Protein AF-A0A1B7MZZ2-F1 (afdb_monomer_lite)

InterPro domains:
  IPR040976 Fungal-type protein kinase [PF17667] (71-142)

Sequence (259 aa):
MHDVPDLLWYHKFEEPTPEIRQQLGVPEPKKGSRMLYILVFRKLLPITELTDAEFFKAWKECIECHFVLWQEGNEKGTAIGVLNDYDLSSLKSALGPQGNERIGTVPFMALELLTKQGQRGEVKHLYRHDLESFIWALTWVCLGYNDGRLLTSDRPLDNWATEDAQTVREKKPAFLSDFLQFKPPGIDSLMWSLIARCLQVLKDEDHRREKLQFEQSLTLREEVTVKLDDKVLLDIFTSIAPWVQLSLHIGVTEVLRVV

Structure (mmCIF, N/CA/C/O backbone):
data_AF-A0A1B7MZZ2-F1
#
_entry.id   AF-A0A1B7MZZ2-F1
#
loop_
_atom_site.group_PDB
_atom_site.id
_atom_site.type_symbol
_atom_site.label_atom_id
_atom_site.label_alt_id
_atom_site.label_comp_id
_atom_site.label_asym_id
_atom_site.label_entity_id
_atom_site.label_seq_id
_atom_site.pdbx_PDB_ins_code
_atom_site.Cartn_x
_atom_site.Cartn_y
_atom_site.Cartn_z
_atom_site.occupancy
_atom_site.B_iso_or_equiv
_atom_site.auth_seq_id
_atom_site.auth_comp_id
_atom_site.auth_asym_id
_atom_site.auth_atom_id
_atom_site.pdbx_PDB_model_num
ATOM 1 N N . MET A 1 1 ? -9.953 4.681 -26.342 1.00 43.19 1 MET A N 1
ATOM 2 C CA . MET A 1 1 ? -10.813 3.541 -25.952 1.00 43.19 1 MET A CA 1
ATOM 3 C C . MET A 1 1 ? -9.949 2.325 -25.589 1.00 43.19 1 MET A C 1
ATOM 5 O O . MET A 1 1 ? -9.825 1.507 -26.469 1.00 43.19 1 MET A O 1
ATOM 9 N N . HIS A 1 2 ? -9.319 2.228 -24.398 1.00 44.38 2 HIS A N 1
ATOM 10 C CA . HIS A 1 2 ? -8.661 1.008 -23.844 1.00 44.38 2 HIS A CA 1
ATOM 11 C C . HIS A 1 2 ? -8.268 1.229 -22.351 1.00 44.38 2 HIS A C 1
ATOM 13 O O . HIS A 1 2 ? -7.080 1.308 -22.059 1.00 44.38 2 HIS A O 1
ATOM 19 N N . ASP A 1 3 ? -9.220 1.394 -21.420 1.00 51.94 3 ASP A N 1
ATOM 20 C CA . ASP A 1 3 ? -8.898 1.492 -19.963 1.00 51.94 3 ASP A CA 1
ATOM 21 C C . ASP A 1 3 ? -9.085 0.161 -19.221 1.00 51.94 3 ASP A C 1
ATOM 23 O O . ASP A 1 3 ? -8.801 0.042 -18.033 1.00 51.94 3 ASP A O 1
ATOM 27 N N . VAL A 1 4 ? -9.565 -0.849 -19.939 1.00 55.53 4 VAL A N 1
ATOM 28 C CA . VAL A 1 4 ? -9.826 -2.201 -19.453 1.00 55.53 4 VAL A CA 1
ATOM 29 C C . VAL A 1 4 ? -9.094 -3.154 -20.385 1.00 55.53 4 VAL A C 1
ATOM 31 O O . VAL A 1 4 ? -9.011 -2.862 -21.587 1.00 55.53 4 VAL A O 1
ATOM 34 N N . PRO A 1 5 ? -8.510 -4.255 -19.872 1.00 63.88 5 PRO A N 1
ATOM 35 C CA . PRO A 1 5 ? -7.776 -5.170 -20.725 1.00 63.88 5 PRO A CA 1
ATOM 36 C C . PRO A 1 5 ? -8.679 -5.633 -21.872 1.00 63.88 5 PRO A C 1
ATOM 38 O O . PRO A 1 5 ? -9.863 -5.889 -21.654 1.00 63.88 5 PRO A O 1
ATOM 41 N N . ASP A 1 6 ? -8.129 -5.736 -23.087 1.00 70.00 6 ASP A N 1
ATOM 42 C CA . ASP A 1 6 ? -8.884 -6.179 -24.264 1.00 70.00 6 ASP A CA 1
ATOM 43 C C . ASP A 1 6 ? -9.530 -7.546 -23.969 1.00 70.00 6 ASP A C 1
ATOM 45 O O . ASP A 1 6 ? -8.844 -8.576 -23.992 1.00 70.00 6 ASP A O 1
ATOM 49 N N . LEU A 1 7 ? -10.834 -7.553 -23.663 1.00 74.56 7 LEU A N 1
ATOM 50 C CA . LEU A 1 7 ? -11.612 -8.763 -23.414 1.00 74.56 7 LEU A CA 1
ATOM 51 C C . LEU A 1 7 ? -11.848 -9.450 -24.755 1.00 74.56 7 LEU A C 1
ATOM 53 O O . LEU A 1 7 ? -12.685 -9.039 -25.555 1.00 74.56 7 LEU A O 1
ATOM 57 N N . LEU A 1 8 ? -11.073 -10.496 -25.009 1.00 83.81 8 LEU A N 1
ATOM 58 C CA . LEU A 1 8 ? -11.131 -11.264 -26.247 1.00 83.81 8 LEU A CA 1
ATOM 59 C C . LEU A 1 8 ? -12.325 -12.214 -26.252 1.00 83.81 8 LEU A C 1
ATOM 61 O O . LEU A 1 8 ? -12.902 -12.483 -27.304 1.00 83.81 8 LEU A O 1
ATOM 65 N N . TRP A 1 9 ? -12.667 -12.751 -25.082 1.00 85.62 9 TRP A N 1
ATOM 66 C CA . TRP A 1 9 ? -13.750 -13.709 -24.927 1.00 85.62 9 TRP A CA 1
ATOM 67 C C . TRP A 1 9 ? -14.203 -13.786 -23.473 1.00 85.62 9 TRP A C 1
ATOM 69 O O . TRP A 1 9 ? -13.403 -13.602 -22.557 1.00 85.62 9 TRP A O 1
ATOM 79 N N . TYR A 1 10 ? -15.475 -14.109 -23.256 1.00 84.06 10 TYR A N 1
ATOM 80 C CA . TYR A 1 10 ? -15.968 -14.481 -21.940 1.00 84.06 10 TYR A CA 1
ATOM 81 C C . TYR A 1 10 ? -16.986 -15.616 -22.024 1.00 84.06 10 TYR A C 1
ATOM 83 O O . TYR A 1 10 ? -17.686 -15.771 -23.025 1.00 84.06 10 TYR A O 1
ATOM 91 N N . HIS A 1 11 ? -17.101 -16.377 -20.942 1.00 81.25 11 HIS A N 1
ATOM 92 C CA . HIS A 1 11 ? -18.174 -17.337 -20.735 1.00 81.25 11 HIS A CA 1
ATOM 93 C C . HIS A 1 11 ? -18.775 -17.152 -19.356 1.00 81.25 11 HIS A C 1
ATOM 95 O O . HIS A 1 11 ? -18.061 -17.023 -18.364 1.00 81.25 11 HIS A O 1
ATOM 101 N N . LYS A 1 12 ? -20.101 -17.135 -19.318 1.00 83.00 12 LYS A N 1
ATOM 102 C CA . LYS A 1 12 ? -20.890 -17.017 -18.103 1.00 83.00 12 LYS A CA 1
ATOM 103 C C . LYS A 1 12 ? -21.480 -18.385 -17.789 1.00 83.00 12 LYS A C 1
ATOM 105 O O . LYS A 1 12 ? -22.165 -18.947 -18.637 1.00 83.00 12 LYS A O 1
ATOM 110 N N . PHE A 1 13 ? -21.256 -18.875 -16.577 1.00 76.50 13 PHE A N 1
ATOM 111 C CA . PHE A 1 13 ? -21.915 -20.086 -16.102 1.00 76.50 13 PHE A CA 1
ATOM 112 C C . PHE A 1 13 ? -23.317 -19.736 -15.603 1.00 76.50 13 PHE A C 1
ATOM 114 O O . PHE A 1 13 ? -23.498 -18.773 -14.854 1.00 76.50 13 PHE A O 1
ATOM 121 N N . GLU A 1 14 ? -24.310 -20.494 -16.063 1.00 67.75 14 GLU A N 1
ATOM 122 C CA . GLU A 1 14 ? -25.718 -20.291 -15.704 1.00 67.75 14 GLU A CA 1
ATOM 123 C C . GLU A 1 14 ? -26.108 -20.974 -14.392 1.00 67.75 14 GLU A C 1
ATOM 125 O O . GLU A 1 14 ? -27.151 -20.629 -13.850 1.00 67.75 14 GLU A O 1
ATOM 130 N N . GLU A 1 15 ? -25.278 -21.883 -13.867 1.00 61.94 15 GLU A N 1
ATOM 131 C CA . GLU A 1 15 ? -25.482 -22.518 -12.560 1.00 61.94 15 GLU A CA 1
ATOM 132 C C . GLU A 1 15 ? -25.052 -21.556 -11.441 1.00 61.94 15 GLU A C 1
ATOM 134 O O . GLU A 1 15 ? -23.851 -21.284 -11.281 1.00 61.94 15 GLU A O 1
ATOM 139 N N . PRO A 1 16 ? -25.989 -20.963 -10.680 1.00 60.00 16 PRO A N 1
ATOM 140 C CA . PRO A 1 16 ? -25.631 -20.167 -9.527 1.00 60.00 16 PRO A CA 1
ATOM 141 C C . PRO A 1 16 ? -24.888 -21.026 -8.487 1.00 60.00 16 PRO A C 1
ATOM 143 O O . PRO A 1 16 ? -25.203 -22.175 -8.207 1.00 60.00 16 PRO A O 1
ATOM 146 N N . THR A 1 17 ? -23.881 -20.417 -7.857 1.00 61.72 17 THR A N 1
ATOM 147 C CA . THR A 1 17 ? -23.139 -20.958 -6.700 1.00 61.72 17 THR A CA 1
ATOM 148 C C . THR A 1 17 ? -23.989 -21.804 -5.707 1.00 61.72 17 THR A C 1
ATOM 150 O O . THR A 1 17 ? -23.447 -22.770 -5.167 1.00 61.72 17 THR A O 1
ATOM 153 N N . PRO A 1 18 ? -25.280 -21.490 -5.452 1.00 60.28 18 PRO A N 1
ATOM 154 C CA . PRO A 1 18 ? -26.254 -22.365 -4.794 1.00 60.28 18 PRO A CA 1
ATOM 155 C C . PRO A 1 18 ? -26.295 -23.851 -5.204 1.00 60.28 18 PRO A C 1
ATOM 157 O O . PRO A 1 18 ? -26.151 -24.701 -4.327 1.00 60.28 18 PRO A O 1
ATOM 160 N N . GLU A 1 19 ? -26.451 -24.228 -6.485 1.00 61.12 19 GLU A N 1
ATOM 161 C CA . GLU A 1 19 ? -26.585 -25.662 -6.825 1.00 61.12 19 GLU A CA 1
ATOM 162 C C . GLU A 1 19 ? -25.286 -26.435 -6.557 1.00 61.12 19 GLU A C 1
ATOM 164 O O . GLU A 1 19 ? -25.314 -27.560 -6.052 1.00 61.12 19 GLU A O 1
ATOM 169 N N . ILE A 1 20 ? -24.132 -25.807 -6.804 1.00 65.50 20 ILE A N 1
ATOM 170 C CA . ILE A 1 20 ? -22.814 -26.373 -6.482 1.00 65.50 20 ILE A CA 1
ATOM 171 C C . ILE A 1 20 ? -22.671 -26.557 -4.963 1.00 65.50 20 ILE A C 1
ATOM 173 O O . ILE A 1 20 ? -22.220 -27.602 -4.495 1.00 65.50 20 ILE A O 1
ATOM 177 N N . ARG A 1 21 ? -23.082 -25.566 -4.162 1.00 68.00 21 ARG A N 1
ATOM 178 C CA . ARG A 1 21 ? -23.057 -25.652 -2.692 1.00 68.00 21 ARG A CA 1
ATOM 179 C C . ARG A 1 21 ? -23.962 -26.754 -2.161 1.00 68.00 21 ARG A C 1
ATOM 181 O O . ARG A 1 21 ? -23.535 -27.495 -1.275 1.00 68.00 21 ARG A O 1
ATOM 188 N N . GLN A 1 22 ? -25.159 -26.891 -2.728 1.00 68.75 22 GLN A N 1
ATOM 189 C CA . GLN A 1 22 ? -26.095 -27.959 -2.397 1.00 68.75 22 GLN A CA 1
ATOM 190 C C . GLN A 1 22 ? -25.478 -29.338 -2.662 1.00 68.75 22 GLN A C 1
ATOM 192 O O . GLN A 1 22 ? -25.540 -30.209 -1.794 1.00 68.75 22 GLN A O 1
ATOM 197 N N . GLN A 1 23 ? -24.833 -29.526 -3.818 1.00 75.12 23 GLN A N 1
ATOM 198 C CA . GLN A 1 23 ? -24.136 -30.773 -4.148 1.00 75.12 23 GLN A CA 1
ATOM 199 C C . GLN A 1 23 ? -22.945 -31.055 -3.217 1.00 75.12 23 GLN A C 1
ATOM 201 O O . GLN A 1 23 ? -22.669 -32.212 -2.906 1.00 75.12 23 GLN A O 1
ATOM 206 N N . LEU A 1 24 ? -22.260 -30.012 -2.741 1.00 76.69 24 LEU A N 1
ATOM 207 C CA . LEU A 1 24 ? -21.112 -30.119 -1.835 1.00 76.69 24 LEU A CA 1
ATOM 208 C C . LEU A 1 24 ? -21.492 -30.162 -0.341 1.00 76.69 24 LEU A C 1
ATOM 210 O O . LEU A 1 24 ? -20.604 -30.245 0.507 1.00 76.69 24 LEU A O 1
ATOM 214 N N . GLY A 1 25 ? -22.782 -30.088 0.007 1.00 75.75 25 GLY A N 1
ATOM 215 C CA . GLY A 1 25 ? -23.244 -30.051 1.401 1.00 75.75 25 GLY A CA 1
ATOM 216 C C . GLY A 1 25 ? -22.819 -28.790 2.167 1.00 75.75 25 GLY A C 1
ATOM 217 O O . GLY A 1 25 ? -22.781 -28.791 3.398 1.00 75.75 25 GLY A O 1
ATOM 218 N N . VAL A 1 26 ? -22.475 -27.716 1.453 1.00 72.38 26 VAL A N 1
ATOM 219 C CA . VAL A 1 26 ? -22.062 -26.438 2.039 1.00 72.38 26 VAL A CA 1
ATOM 220 C C . VAL A 1 26 ? -23.314 -25.595 2.303 1.00 72.38 26 VAL A C 1
ATOM 222 O O . VAL A 1 26 ? -24.130 -25.440 1.396 1.00 72.38 26 VAL A O 1
ATOM 225 N N . PRO A 1 27 ? -23.486 -25.009 3.504 1.00 66.81 27 PRO A N 1
ATOM 226 C CA . PRO A 1 27 ? -24.625 -24.142 3.786 1.00 66.81 27 PRO A CA 1
ATOM 227 C C . PRO A 1 27 ? -24.709 -22.963 2.807 1.00 66.81 27 PRO A C 1
ATOM 229 O O . PRO A 1 27 ? -23.686 -22.359 2.460 1.00 66.81 27 PRO A O 1
ATOM 232 N N . GLU A 1 28 ? -25.933 -22.602 2.418 1.00 62.16 28 GLU A N 1
ATOM 233 C CA . GLU A 1 28 ? -26.190 -21.397 1.626 1.00 62.16 28 GLU A CA 1
ATOM 234 C C . GLU A 1 28 ? -25.636 -20.147 2.335 1.00 62.16 28 GLU A C 1
ATOM 236 O O . GLU A 1 28 ? -25.749 -20.017 3.564 1.00 62.16 28 GLU A O 1
ATOM 241 N N . PRO A 1 29 ? -25.019 -19.208 1.594 1.00 56.50 29 PRO A N 1
ATOM 242 C CA . PRO A 1 29 ? -24.519 -17.981 2.180 1.00 56.50 29 PRO A CA 1
ATOM 243 C C . PRO A 1 29 ? -25.698 -17.137 2.675 1.00 56.50 29 PRO A C 1
ATOM 245 O O . PRO A 1 29 ? -26.747 -17.045 2.043 1.00 56.50 29 PRO A O 1
ATOM 248 N N . LYS A 1 30 ? -25.518 -16.462 3.814 1.00 50.00 30 LYS A N 1
ATOM 249 C CA . LYS A 1 30 ? -26.571 -15.613 4.397 1.00 50.00 30 LYS A CA 1
ATOM 250 C C . LYS A 1 30 ? -26.922 -14.399 3.517 1.00 50.00 30 LYS A C 1
ATOM 252 O O . LYS A 1 30 ? -27.998 -13.836 3.706 1.00 50.00 30 LYS A O 1
ATOM 257 N N . LYS A 1 31 ? -26.033 -13.988 2.598 1.00 53.19 31 LYS A N 1
ATOM 258 C CA . LYS A 1 31 ? -26.197 -12.923 1.586 1.00 53.19 31 LYS A CA 1
ATOM 259 C C . LYS A 1 31 ? -25.255 -13.171 0.398 1.00 53.19 31 LYS A C 1
ATOM 261 O O . LYS A 1 31 ? -24.190 -13.735 0.607 1.00 53.19 31 LYS A O 1
ATOM 266 N N . GLY A 1 32 ? -25.640 -12.685 -0.788 1.00 53.44 32 GLY A N 1
ATOM 267 C CA . GLY A 1 32 ? -24.806 -12.644 -1.998 1.00 53.44 32 GLY A CA 1
ATOM 268 C C . GLY A 1 32 ? -24.856 -13.921 -2.848 1.00 53.44 32 GLY A C 1
ATOM 269 O O . GLY A 1 32 ? -24.652 -15.023 -2.348 1.00 53.44 32 GLY A O 1
ATOM 270 N N . SER A 1 33 ? -25.108 -13.778 -4.154 1.00 54.62 33 SER A N 1
ATOM 271 C CA . SER A 1 33 ? -24.909 -14.842 -5.149 1.00 54.62 33 SER A CA 1
ATOM 272 C C . SER A 1 33 ? -23.784 -14.427 -6.088 1.00 54.62 33 SER A C 1
ATOM 274 O O . SER A 1 33 ? -23.870 -13.371 -6.717 1.00 54.62 33 SER A O 1
ATOM 276 N N . ARG A 1 34 ? -22.740 -15.249 -6.204 1.00 61.56 34 ARG A N 1
ATOM 277 C CA . ARG A 1 34 ? -21.686 -15.049 -7.203 1.00 61.56 34 ARG A CA 1
ATOM 278 C C . ARG A 1 34 ? -22.053 -15.808 -8.473 1.00 61.56 34 ARG A C 1
ATOM 280 O O . ARG A 1 34 ? -22.584 -16.917 -8.396 1.00 61.56 34 ARG A O 1
ATOM 287 N N . MET A 1 35 ? -21.776 -15.204 -9.622 1.00 64.19 35 MET A N 1
ATOM 288 C CA . MET A 1 35 ? -21.813 -15.902 -10.904 1.00 64.19 35 MET A CA 1
ATOM 289 C C . MET A 1 35 ? -20.390 -16.093 -11.391 1.00 64.19 35 MET A C 1
ATOM 291 O O . MET A 1 35 ? -19.592 -15.158 -11.359 1.00 64.19 35 MET A O 1
ATOM 295 N N . LEU A 1 36 ? -20.081 -17.318 -11.803 1.00 69.31 36 LEU A N 1
ATOM 296 C CA . LEU A 1 36 ? -18.776 -17.649 -12.341 1.00 69.31 36 LEU A CA 1
ATOM 297 C C . LEU A 1 36 ? -18.682 -17.120 -13.775 1.00 69.31 36 LEU A C 1
ATOM 299 O O . LEU A 1 36 ? -19.536 -17.406 -14.618 1.00 69.31 36 LEU A O 1
ATOM 303 N N . TYR A 1 37 ? -17.623 -16.362 -14.036 1.00 74.69 37 TYR A N 1
ATOM 304 C CA . TYR A 1 37 ? -17.231 -15.933 -15.370 1.00 74.69 37 TYR A CA 1
ATOM 305 C C . TYR A 1 37 ? -15.835 -16.474 -15.670 1.00 74.69 37 TYR A C 1
ATOM 307 O O . TYR A 1 37 ? -14.941 -16.383 -14.832 1.00 74.69 37 TYR A O 1
ATOM 315 N N . ILE A 1 38 ? -15.632 -17.003 -16.875 1.00 79.75 38 ILE A N 1
ATOM 316 C CA . ILE A 1 38 ? -14.294 -17.105 -17.462 1.00 79.75 38 ILE A CA 1
ATOM 317 C C . ILE A 1 38 ? -14.119 -15.879 -18.340 1.00 79.75 38 ILE A C 1
ATOM 319 O O . ILE A 1 38 ? -14.924 -15.656 -19.241 1.00 79.75 38 ILE A O 1
ATOM 323 N N . LEU A 1 39 ? -13.071 -15.103 -18.085 1.00 80.62 39 LEU A N 1
ATOM 324 C CA . LEU A 1 39 ? -12.692 -13.941 -18.878 1.00 80.62 39 LEU A CA 1
ATOM 325 C C . LEU A 1 39 ? -11.338 -14.226 -19.534 1.00 80.62 39 LEU A C 1
ATOM 327 O O . LEU A 1 39 ? -10.400 -14.666 -18.870 1.00 80.62 39 LEU A O 1
ATOM 331 N N . VAL A 1 40 ? -11.234 -13.994 -20.839 1.00 80.12 40 VAL A N 1
ATOM 332 C CA . VAL A 1 40 ? -9.997 -14.148 -21.607 1.00 80.12 40 VAL A CA 1
ATOM 333 C C . VAL A 1 40 ? -9.577 -12.774 -22.092 1.00 80.12 40 VAL A C 1
ATOM 335 O O . VAL A 1 40 ? -10.237 -12.171 -22.937 1.00 80.12 40 VAL A O 1
ATOM 338 N N . PHE A 1 41 ? -8.453 -12.304 -21.571 1.00 79.56 41 PHE A N 1
ATOM 339 C CA . PHE A 1 41 ? -7.864 -11.019 -21.917 1.00 79.56 41 PHE A CA 1
ATOM 340 C C . PHE A 1 41 ? -6.560 -11.205 -22.689 1.00 79.56 41 PHE A C 1
ATOM 342 O O . PHE A 1 41 ? -5.913 -12.254 -22.605 1.00 79.56 41 PHE A O 1
ATOM 349 N N . ARG A 1 42 ? -6.121 -10.163 -23.401 1.00 77.56 42 ARG A N 1
ATOM 350 C CA . ARG A 1 42 ? -4.722 -10.102 -23.844 1.00 77.56 42 ARG A CA 1
ATOM 351 C C . ARG A 1 42 ? -3.793 -10.124 -22.632 1.00 77.56 42 ARG A C 1
ATOM 353 O O . ARG A 1 42 ? -4.019 -9.415 -21.654 1.00 77.56 42 ARG A O 1
ATOM 360 N N . LYS A 1 43 ? -2.731 -10.930 -22.712 1.00 76.12 43 LYS A N 1
ATOM 361 C CA . LYS A 1 43 ? -1.707 -10.988 -21.667 1.00 76.12 43 LYS A CA 1
ATOM 362 C C . LYS A 1 43 ? -1.011 -9.629 -21.572 1.00 76.12 43 LYS A C 1
ATOM 364 O O . LYS A 1 43 ? -0.392 -9.190 -22.539 1.00 76.12 43 LYS A O 1
ATOM 369 N N . LEU A 1 44 ? -1.110 -8.998 -20.408 1.00 78.62 44 LEU A N 1
ATOM 370 C CA . LEU A 1 44 ? -0.369 -7.785 -20.080 1.00 78.62 44 LEU A CA 1
ATOM 371 C C . LEU A 1 44 ? 1.066 -8.143 -19.666 1.00 78.62 44 LEU A C 1
ATOM 373 O O . LEU A 1 44 ? 1.316 -9.238 -19.149 1.00 78.62 44 LEU A O 1
ATOM 377 N N . LEU A 1 45 ? 2.002 -7.224 -19.905 1.00 78.25 45 LEU A N 1
ATOM 378 C CA . LEU A 1 45 ? 3.361 -7.334 -19.376 1.00 78.25 45 LEU A CA 1
ATOM 379 C C . LEU A 1 45 ? 3.373 -6.949 -17.887 1.00 78.25 45 LEU A C 1
ATOM 381 O O . LEU A 1 45 ? 2.620 -6.052 -17.495 1.00 78.25 45 LEU A O 1
ATOM 385 N N . PRO A 1 46 ? 4.193 -7.605 -17.046 1.00 82.81 46 PRO A N 1
ATOM 386 C CA . PRO A 1 46 ? 4.329 -7.231 -15.644 1.00 82.81 46 PRO A CA 1
ATOM 387 C C . PRO A 1 46 ? 4.813 -5.787 -15.490 1.00 82.81 46 PRO A C 1
ATOM 389 O O . PRO A 1 46 ? 5.798 -5.388 -16.106 1.00 82.81 46 PRO A O 1
ATOM 392 N N . ILE A 1 47 ? 4.173 -5.025 -14.597 1.00 83.06 47 ILE A N 1
ATOM 393 C CA . ILE A 1 47 ? 4.579 -3.641 -14.300 1.00 83.06 47 ILE A CA 1
ATOM 394 C C . ILE A 1 47 ? 6.019 -3.566 -13.754 1.00 83.06 47 ILE A C 1
ATOM 396 O O . ILE A 1 47 ? 6.676 -2.541 -13.871 1.00 83.06 47 ILE A O 1
ATOM 400 N N . THR A 1 48 ? 6.525 -4.670 -13.195 1.00 84.50 48 THR A N 1
ATOM 401 C CA . THR A 1 48 ? 7.886 -4.801 -12.662 1.00 84.50 48 THR A CA 1
ATOM 402 C C . THR A 1 48 ? 8.967 -4.733 -13.741 1.00 84.50 48 THR A C 1
ATOM 404 O O . THR A 1 48 ? 10.101 -4.411 -13.415 1.00 84.50 48 THR A O 1
ATOM 407 N N . GLU A 1 49 ? 8.650 -5.048 -15.001 1.00 85.31 49 GLU A N 1
ATOM 408 C CA . GLU A 1 49 ? 9.607 -5.023 -16.124 1.00 85.31 49 GLU A CA 1
ATOM 409 C C . GLU A 1 49 ? 9.794 -3.620 -16.732 1.00 85.31 49 GLU A C 1
ATOM 411 O O . GLU A 1 49 ? 10.617 -3.444 -17.629 1.00 85.31 49 GLU A O 1
ATOM 416 N N . LEU A 1 50 ? 9.026 -2.628 -16.271 1.00 85.50 50 LEU A N 1
ATOM 417 C CA . LEU A 1 50 ? 9.092 -1.251 -16.756 1.00 85.50 50 LEU A CA 1
ATOM 418 C C . LEU A 1 50 ? 10.283 -0.498 -16.149 1.00 85.50 50 LEU A C 1
ATOM 420 O O . LEU A 1 50 ? 10.668 -0.748 -15.009 1.00 85.50 50 LEU A O 1
ATOM 424 N N . THR A 1 51 ? 10.831 0.473 -16.888 1.00 83.56 51 THR A N 1
ATOM 425 C CA . THR A 1 51 ? 11.818 1.417 -16.329 1.00 83.56 51 THR A CA 1
ATOM 426 C C . THR A 1 51 ? 11.175 2.333 -15.283 1.00 83.56 51 THR A C 1
ATOM 428 O O . THR A 1 51 ? 9.965 2.535 -15.324 1.00 83.56 51 THR A O 1
ATOM 431 N N . ASP A 1 52 ? 11.954 2.961 -14.394 1.00 80.31 52 ASP A N 1
ATOM 432 C CA . ASP A 1 52 ? 11.436 3.842 -13.324 1.00 80.31 52 ASP A CA 1
ATOM 433 C C . ASP A 1 52 ? 10.389 4.863 -13.815 1.00 80.31 52 ASP A C 1
ATOM 435 O O . ASP A 1 52 ? 9.318 5.019 -13.221 1.00 80.31 52 ASP A O 1
ATOM 439 N N . ALA A 1 53 ? 10.652 5.526 -14.945 1.00 82.88 53 ALA A N 1
ATOM 440 C CA . ALA A 1 53 ? 9.740 6.516 -15.516 1.00 82.88 53 ALA A CA 1
ATOM 441 C C . ALA A 1 53 ? 8.452 5.890 -16.085 1.00 82.88 53 ALA A C 1
ATOM 443 O O . ALA A 1 53 ? 7.361 6.440 -15.914 1.00 82.88 53 ALA A O 1
ATOM 444 N N . GLU A 1 54 ? 8.566 4.746 -16.759 1.00 85.56 54 GLU A N 1
ATOM 445 C CA . GLU A 1 54 ? 7.426 4.014 -17.323 1.00 85.56 54 GLU A CA 1
ATOM 446 C C . GLU A 1 54 ? 6.575 3.376 -16.224 1.00 85.56 54 GLU A C 1
ATOM 448 O O . GLU A 1 54 ? 5.349 3.458 -16.271 1.00 85.56 54 GLU A O 1
ATOM 453 N N . PHE A 1 55 ? 7.221 2.806 -15.209 1.00 84.88 55 PHE A N 1
ATOM 454 C CA . PHE A 1 55 ? 6.602 2.257 -14.014 1.00 84.88 55 PHE A CA 1
ATOM 455 C C . PHE A 1 55 ? 5.789 3.325 -13.284 1.00 84.88 55 PHE A C 1
ATOM 457 O O . PHE A 1 55 ? 4.607 3.120 -13.004 1.00 84.88 55 PHE A O 1
ATOM 464 N N . PHE A 1 56 ? 6.383 4.498 -13.037 1.00 83.25 56 PHE A N 1
ATOM 465 C CA . PHE A 1 56 ? 5.679 5.600 -12.386 1.00 83.25 56 PHE A CA 1
ATOM 466 C C . PHE A 1 56 ? 4.477 6.077 -13.189 1.00 83.25 56 PHE A C 1
ATOM 468 O O . PHE A 1 56 ? 3.397 6.298 -12.637 1.00 83.25 56 PHE A O 1
ATOM 475 N N . LYS A 1 57 ? 4.668 6.230 -14.502 1.00 83.31 57 LYS A N 1
ATOM 476 C CA . LYS A 1 57 ? 3.594 6.605 -15.413 1.00 83.31 57 LYS A CA 1
ATOM 477 C C . LYS A 1 57 ? 2.450 5.594 -15.324 1.00 83.31 57 LYS A C 1
ATOM 479 O O . LYS A 1 57 ? 1.327 6.009 -15.061 1.00 83.31 57 LYS A O 1
ATOM 484 N N . ALA A 1 58 ? 2.741 4.299 -15.444 1.00 84.44 58 ALA A N 1
ATOM 485 C CA . ALA A 1 58 ? 1.745 3.235 -15.359 1.00 84.44 58 ALA A CA 1
ATOM 486 C C . ALA A 1 58 ? 1.033 3.206 -13.994 1.00 84.44 58 ALA A C 1
ATOM 488 O O . ALA A 1 58 ? -0.185 3.074 -13.937 1.00 84.44 58 ALA A O 1
ATOM 489 N N . TRP A 1 59 ? 1.759 3.389 -12.888 1.00 85.31 59 TRP A N 1
ATOM 490 C CA . TRP A 1 59 ? 1.171 3.451 -11.546 1.00 85.31 59 TRP A CA 1
ATOM 491 C C . TRP A 1 59 ? 0.221 4.647 -11.376 1.00 85.31 59 TRP A C 1
ATOM 493 O O . TRP A 1 59 ? -0.897 4.487 -10.883 1.00 85.31 59 TRP A O 1
ATOM 503 N N . LYS A 1 60 ? 0.632 5.841 -11.826 1.00 82.38 60 LYS A N 1
ATOM 504 C CA . LYS A 1 60 ? -0.204 7.052 -11.816 1.00 82.38 60 LYS A CA 1
ATOM 505 C C . LYS A 1 60 ? -1.475 6.848 -12.636 1.00 82.38 60 LYS A C 1
ATOM 507 O O . LYS A 1 60 ? -2.568 7.184 -12.191 1.00 82.38 60 LYS A O 1
ATOM 512 N N . GLU A 1 61 ? -1.313 6.278 -13.815 1.00 81.00 61 GLU A N 1
ATOM 513 C CA . GLU A 1 61 ? -2.383 5.958 -14.744 1.00 81.00 61 GLU A CA 1
ATOM 514 C C . GLU A 1 61 ? -3.401 4.966 -14.147 1.00 81.00 61 GLU A C 1
ATOM 516 O O . GLU A 1 61 ? -4.607 5.199 -14.248 1.00 81.00 61 GLU A O 1
ATOM 521 N N . CYS A 1 62 ? -2.945 3.940 -13.415 1.00 80.50 62 CYS A N 1
ATOM 522 C CA . CYS A 1 62 ? -3.830 3.044 -12.663 1.00 80.50 62 CYS A CA 1
ATOM 523 C C . CYS A 1 62 ? -4.669 3.796 -11.615 1.00 80.50 62 CYS A C 1
ATOM 525 O O . CYS A 1 62 ? -5.856 3.510 -11.457 1.00 80.50 62 CYS A O 1
ATOM 527 N N . ILE A 1 63 ? -4.081 4.767 -10.904 1.00 81.25 63 ILE A N 1
ATOM 528 C CA . ILE A 1 63 ? -4.804 5.588 -9.917 1.00 81.25 63 ILE A CA 1
ATOM 529 C C . ILE A 1 63 ? -5.838 6.481 -10.602 1.00 81.25 63 ILE A C 1
ATOM 531 O O . ILE A 1 63 ? -6.962 6.601 -10.115 1.00 81.25 63 ILE A O 1
ATOM 535 N N . GLU A 1 64 ? -5.475 7.113 -11.718 1.00 78.44 64 GLU A N 1
ATOM 536 C CA . GLU A 1 64 ? -6.377 7.976 -12.487 1.00 78.44 64 GLU A CA 1
ATOM 537 C C . GLU A 1 64 ? -7.571 7.175 -13.022 1.00 78.44 64 GLU A C 1
ATOM 539 O O . GLU A 1 64 ? -8.720 7.576 -12.819 1.00 78.44 64 GLU A O 1
ATOM 544 N N . CYS A 1 65 ? -7.315 5.997 -13.597 1.00 74.94 65 CYS A N 1
ATOM 545 C CA . CYS A 1 65 ? -8.355 5.069 -14.030 1.00 74.94 65 CYS A CA 1
ATOM 546 C C . CYS A 1 65 ? -9.253 4.642 -12.858 1.00 74.94 65 CYS A C 1
ATOM 548 O O . CYS A 1 65 ? -10.481 4.727 -12.935 1.00 74.94 65 CYS A O 1
ATOM 550 N N . HIS A 1 66 ? -8.654 4.228 -11.738 1.00 76.88 66 HIS A N 1
ATOM 551 C CA . HIS A 1 66 ? -9.399 3.800 -10.555 1.00 76.88 66 HIS A CA 1
ATOM 552 C C . HIS A 1 66 ? -10.256 4.934 -9.963 1.00 76.88 66 HIS A C 1
ATOM 554 O O . HIS A 1 66 ? -11.378 4.695 -9.514 1.00 76.88 66 HIS A O 1
ATOM 560 N N . PHE A 1 67 ? -9.784 6.185 -10.004 1.00 76.81 67 PHE A N 1
ATOM 561 C CA . PHE A 1 67 ? -10.559 7.345 -9.560 1.00 76.81 67 PHE A CA 1
ATOM 562 C C . PHE A 1 67 ? -11.813 7.568 -10.408 1.00 76.81 67 PHE A C 1
ATOM 564 O O . PHE A 1 67 ? -12.895 7.789 -9.856 1.00 76.81 67 PHE A O 1
ATOM 571 N N . VAL A 1 68 ? -11.680 7.501 -11.737 1.00 72.94 68 VAL A N 1
ATOM 572 C CA . VAL A 1 68 ? -12.814 7.639 -12.665 1.00 72.94 68 VAL A CA 1
ATOM 573 C C . VAL A 1 68 ? -13.843 6.544 -12.398 1.00 72.94 68 VAL A C 1
ATOM 575 O O . VAL A 1 68 ? -15.022 6.849 -12.208 1.00 72.94 68 VAL A O 1
ATOM 578 N N . LEU A 1 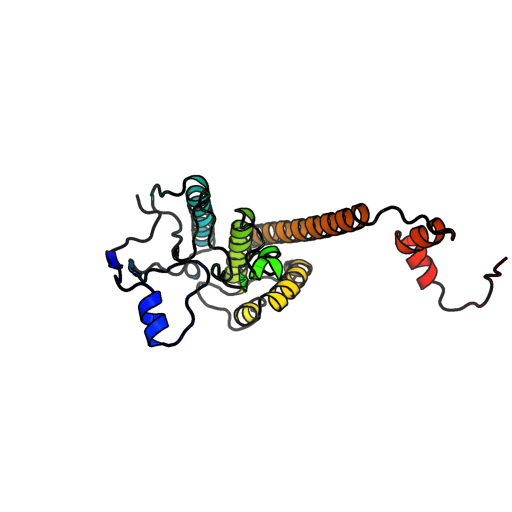69 ? -13.393 5.292 -12.268 1.00 70.62 69 LEU A N 1
ATOM 579 C CA . LEU A 1 69 ? -14.255 4.155 -11.938 1.00 70.62 69 LEU A CA 1
ATOM 580 C C . LEU A 1 69 ? -14.980 4.345 -10.603 1.00 70.62 69 LEU A C 1
ATOM 582 O O . LEU A 1 69 ? -16.187 4.119 -10.511 1.00 70.62 69 LEU A O 1
ATOM 586 N N . TRP A 1 70 ? -14.272 4.822 -9.580 1.00 68.81 70 TRP A N 1
ATOM 587 C CA . TRP A 1 70 ? -14.861 5.097 -8.274 1.00 68.81 70 TRP A CA 1
ATOM 588 C C . TRP A 1 70 ? -15.954 6.178 -8.326 1.00 68.81 70 TRP A C 1
ATOM 590 O O . TRP A 1 70 ? -16.950 6.091 -7.601 1.00 68.81 70 TRP A O 1
ATOM 600 N N . GLN A 1 71 ? -15.785 7.220 -9.148 1.00 68.44 71 GLN A N 1
ATOM 601 C CA . GLN A 1 71 ? -16.746 8.324 -9.244 1.00 68.44 71 GLN A CA 1
ATOM 602 C C . GLN A 1 71 ? -17.944 8.012 -10.138 1.00 68.44 71 GLN A C 1
ATOM 604 O O . GLN A 1 71 ? -19.078 8.275 -9.731 1.00 68.44 71 GLN A O 1
ATOM 609 N N . GLU A 1 72 ? -17.686 7.503 -11.343 1.00 64.94 72 GLU A N 1
ATOM 610 C CA . GLU A 1 72 ? -18.678 7.397 -12.418 1.00 64.94 72 GLU A CA 1
ATOM 611 C C . GLU A 1 72 ? -19.286 5.994 -12.536 1.00 64.94 72 GLU A C 1
ATOM 613 O O . GLU A 1 72 ? -20.334 5.840 -13.161 1.00 64.94 72 GLU A O 1
ATOM 618 N N . GLY A 1 73 ? -18.667 4.970 -11.933 1.00 54.59 73 GLY A N 1
ATOM 619 C CA . GLY A 1 73 ? -19.113 3.578 -12.052 1.00 54.59 73 GLY A CA 1
ATOM 620 C C . GLY A 1 73 ? -19.103 3.035 -13.488 1.00 54.59 73 GLY A C 1
ATOM 621 O O . GLY A 1 73 ? -19.719 2.003 -13.728 1.00 54.59 73 GLY A O 1
ATOM 622 N N . ASN A 1 74 ? -18.461 3.741 -14.430 1.00 46.88 74 ASN A N 1
ATOM 623 C CA . ASN A 1 74 ? -18.382 3.416 -15.853 1.00 46.88 74 ASN A CA 1
ATOM 624 C C . ASN A 1 74 ? -17.067 3.926 -16.473 1.00 46.88 74 ASN A C 1
ATOM 626 O O . ASN A 1 74 ? -16.514 4.941 -16.053 1.00 46.88 74 ASN A O 1
ATOM 630 N N . GLU A 1 75 ? -16.606 3.209 -17.496 1.00 50.38 75 GLU A N 1
ATOM 631 C CA . GLU A 1 75 ? -15.295 3.320 -18.149 1.00 50.38 75 GLU A CA 1
ATOM 632 C C . GLU A 1 75 ? -15.294 4.323 -19.323 1.00 50.38 75 GLU A C 1
ATOM 634 O O . GLU A 1 75 ? -16.227 4.336 -20.132 1.00 50.38 75 GLU A O 1
ATOM 639 N N . LYS A 1 76 ? -14.230 5.129 -19.489 1.00 43.38 76 LYS A N 1
ATOM 640 C CA . LYS A 1 76 ? -14.027 5.988 -20.678 1.00 43.38 76 LYS A CA 1
ATOM 641 C C . LYS A 1 76 ? -12.566 6.000 -21.149 1.00 43.38 76 LYS A C 1
ATOM 643 O O . LYS A 1 76 ? -11.791 6.872 -20.790 1.00 43.38 76 LYS A O 1
ATOM 648 N N . GLY A 1 77 ? -12.290 5.085 -22.081 1.00 49.47 77 GLY A N 1
ATOM 649 C CA . GLY A 1 77 ? -10.968 4.651 -22.543 1.00 49.47 77 GLY A CA 1
ATOM 650 C C . GLY A 1 77 ? -9.984 5.650 -23.176 1.00 49.47 77 GLY A C 1
ATOM 651 O O . GLY A 1 77 ? -10.398 6.364 -24.088 1.00 49.47 77 GLY A O 1
ATOM 652 N N . THR A 1 78 ? -8.668 5.472 -22.930 1.00 34.19 78 THR A N 1
ATOM 653 C CA . THR A 1 78 ? -7.490 5.447 -23.859 1.00 34.19 78 THR A CA 1
ATOM 654 C C . THR A 1 78 ? -6.219 4.941 -23.131 1.00 34.19 78 THR A C 1
ATOM 656 O O . THR A 1 78 ? -5.996 5.318 -21.999 1.00 34.19 78 THR A O 1
ATOM 659 N N . ALA A 1 79 ? -5.373 4.144 -23.810 1.00 39.84 79 ALA A N 1
ATOM 660 C CA . ALA A 1 79 ? -4.214 3.390 -23.288 1.00 39.84 79 ALA A CA 1
ATOM 661 C C . ALA A 1 79 ? -3.344 4.091 -22.217 1.00 39.84 79 ALA A C 1
ATOM 663 O O . ALA A 1 79 ? -2.588 5.015 -22.526 1.00 39.84 79 ALA A O 1
ATOM 664 N N . ILE A 1 80 ? -3.460 3.562 -20.997 1.00 45.59 80 ILE A N 1
ATOM 665 C CA . ILE A 1 80 ? -3.049 4.056 -19.675 1.00 45.59 80 ILE A CA 1
ATOM 666 C C . ILE A 1 80 ? -2.949 2.782 -18.790 1.00 45.59 80 ILE A C 1
ATOM 668 O O . ILE A 1 80 ? -3.650 1.811 -19.079 1.00 45.59 80 ILE A O 1
ATOM 672 N N . GLY A 1 81 ? -2.057 2.719 -17.791 1.00 46.84 81 GLY A N 1
ATOM 673 C CA . GLY A 1 81 ? -1.938 1.633 -16.798 1.00 46.84 81 GLY A CA 1
ATOM 674 C C . GLY A 1 81 ? -3.256 0.898 -16.513 1.00 46.84 81 GLY A C 1
ATOM 675 O O . GLY A 1 81 ? -4.231 1.491 -16.053 1.00 46.84 81 GLY A O 1
ATOM 676 N N . VAL A 1 82 ? -3.290 -0.394 -16.849 1.00 55.81 82 VAL A N 1
ATOM 677 C CA . VAL A 1 82 ? -4.530 -1.175 -16.916 1.00 55.81 82 VAL A CA 1
ATOM 678 C C . VAL A 1 82 ? -4.768 -1.882 -15.586 1.00 55.81 82 VAL A C 1
ATOM 680 O O . VAL A 1 82 ? -4.015 -2.786 -15.216 1.00 55.81 82 VAL A O 1
ATOM 683 N N . LEU A 1 83 ? -5.835 -1.497 -14.885 1.00 58.03 83 LEU A N 1
ATOM 684 C CA . LEU A 1 83 ? -6.315 -2.234 -13.720 1.00 58.03 83 LEU A CA 1
ATOM 685 C C . LEU A 1 83 ? -7.126 -3.443 -14.207 1.00 58.03 83 LEU A C 1
ATOM 687 O O . LEU A 1 83 ? -8.004 -3.318 -15.055 1.00 58.03 83 LEU A O 1
ATOM 691 N N . ASN A 1 84 ? -6.802 -4.626 -13.703 1.00 58.19 84 ASN A N 1
ATOM 692 C CA . ASN A 1 84 ? -7.548 -5.852 -13.965 1.00 58.19 84 ASN A CA 1
ATOM 693 C C . ASN A 1 84 ? -8.044 -6.411 -12.626 1.00 58.19 84 ASN A C 1
ATOM 695 O O . ASN A 1 84 ? -7.531 -6.016 -11.582 1.00 58.19 84 ASN A O 1
ATOM 699 N N . ASP A 1 85 ? -8.980 -7.355 -12.680 1.00 57.09 85 ASP A N 1
ATOM 700 C CA . ASP A 1 85 ? -9.577 -8.032 -11.522 1.00 57.09 85 ASP A CA 1
ATOM 701 C C . ASP A 1 85 ? -10.632 -7.193 -10.773 1.00 57.09 85 ASP A C 1
ATOM 703 O O . ASP A 1 85 ? -10.422 -6.635 -9.697 1.00 57.09 85 ASP A O 1
ATOM 707 N N . TYR A 1 86 ? -11.807 -7.075 -11.401 1.00 56.91 86 TYR A N 1
ATOM 708 C CA . TYR A 1 86 ? -12.972 -6.357 -10.866 1.00 56.91 86 TYR A CA 1
ATOM 709 C C . TYR A 1 86 ? -13.975 -7.269 -10.145 1.00 56.91 86 TYR A C 1
ATOM 711 O O . TYR A 1 86 ? -15.057 -6.808 -9.769 1.00 56.91 86 TYR A O 1
ATOM 719 N N . ASP A 1 87 ? -13.654 -8.550 -9.970 1.00 52.53 87 ASP A N 1
ATOM 720 C CA . ASP A 1 87 ? -14.547 -9.591 -9.448 1.00 52.53 87 ASP A CA 1
ATOM 721 C C . ASP A 1 87 ? -15.047 -9.315 -8.012 1.00 52.53 87 ASP A C 1
ATOM 723 O O . ASP A 1 87 ? -16.136 -9.758 -7.635 1.00 52.53 87 ASP A O 1
ATOM 727 N N . LEU A 1 88 ? -14.294 -8.520 -7.242 1.00 53.25 88 LEU A N 1
ATOM 728 C CA . LEU A 1 88 ? -14.624 -8.064 -5.887 1.00 53.25 88 LEU A CA 1
ATOM 729 C C . LEU A 1 88 ? -15.001 -6.572 -5.793 1.00 53.25 88 LEU A C 1
ATOM 731 O O . LEU A 1 88 ? -15.266 -6.067 -4.695 1.00 53.25 88 LEU A O 1
ATOM 735 N N . SER A 1 89 ? -15.035 -5.849 -6.917 1.00 54.94 89 SER A N 1
ATOM 736 C CA . SER A 1 89 ? -15.360 -4.418 -6.942 1.00 54.94 89 SER A CA 1
ATOM 737 C C . SER A 1 89 ? -16.847 -4.163 -6.648 1.00 54.94 89 SER A C 1
ATOM 739 O O . SER A 1 89 ? -17.723 -4.979 -6.933 1.00 54.94 89 SER A O 1
ATOM 741 N N . SER A 1 90 ? -17.165 -3.015 -6.042 1.00 54.94 90 SER A N 1
ATOM 742 C CA . SER A 1 90 ? -18.551 -2.633 -5.744 1.00 54.94 90 SER A CA 1
ATOM 743 C C . SER A 1 90 ? -18.838 -1.207 -6.186 1.00 54.94 90 SER A C 1
ATOM 745 O O . SER A 1 90 ? -18.062 -0.305 -5.878 1.00 54.94 90 SER A O 1
ATOM 747 N N . LEU A 1 91 ? -19.984 -0.991 -6.831 1.00 50.94 91 LEU A N 1
ATOM 748 C CA . LEU A 1 91 ? -20.437 0.339 -7.234 1.00 50.94 91 LEU A CA 1
ATOM 749 C C . LEU A 1 91 ? -20.709 1.234 -6.015 1.00 50.94 91 LEU A C 1
ATOM 751 O O . LEU A 1 91 ? -21.273 0.790 -5.015 1.00 50.94 91 LEU A O 1
ATOM 755 N N . LYS A 1 92 ? -20.394 2.528 -6.140 1.00 47.22 92 LYS A N 1
ATOM 756 C CA . LYS A 1 92 ? -20.577 3.570 -5.108 1.00 47.22 92 LYS A CA 1
ATOM 757 C C . LYS A 1 92 ? -22.012 3.674 -4.561 1.00 47.22 92 LYS A C 1
ATOM 759 O O . LYS A 1 92 ? -22.199 4.101 -3.423 1.00 47.22 92 LYS A O 1
ATOM 764 N N . SER A 1 93 ? -23.012 3.312 -5.367 1.00 42.56 93 SER A N 1
ATOM 765 C CA . SER A 1 93 ? -24.447 3.356 -5.041 1.00 42.56 93 SER A CA 1
ATOM 766 C C . SER A 1 93 ? -25.019 2.030 -4.534 1.00 42.56 93 SER A C 1
ATOM 768 O O . SER A 1 93 ? -26.128 2.015 -4.000 1.00 42.56 93 SER A O 1
ATOM 770 N N . ALA A 1 94 ? -24.294 0.919 -4.684 1.00 51.19 94 ALA A N 1
ATOM 771 C CA . ALA A 1 94 ? -24.735 -0.353 -4.141 1.00 51.19 94 ALA A CA 1
ATOM 772 C C . ALA A 1 94 ? -24.558 -0.334 -2.617 1.00 51.19 94 ALA A C 1
ATOM 774 O O . ALA A 1 94 ? -23.541 0.137 -2.100 1.00 51.19 94 ALA A O 1
ATOM 775 N N . LEU A 1 95 ? -25.518 -0.907 -1.884 1.00 46.19 95 LEU A N 1
ATOM 776 C CA . LEU A 1 95 ? -25.217 -1.490 -0.577 1.00 46.19 95 LEU A CA 1
ATOM 777 C C . LEU A 1 95 ? -24.187 -2.587 -0.865 1.00 46.19 95 LEU A C 1
ATOM 779 O O . LEU A 1 95 ? -24.560 -3.695 -1.240 1.00 46.19 95 LEU A O 1
ATOM 783 N N . GLY A 1 96 ? -22.903 -2.216 -0.852 1.00 46.16 96 GLY A N 1
ATOM 784 C CA . GLY A 1 96 ? -21.812 -3.090 -1.265 1.00 46.16 96 GLY A CA 1
ATOM 785 C C . GLY A 1 96 ? -21.843 -4.418 -0.500 1.00 46.16 96 GLY A C 1
ATOM 786 O O . GLY A 1 96 ? -22.497 -4.494 0.545 1.00 46.16 96 GLY A O 1
ATOM 787 N N . PRO A 1 97 ? -21.153 -5.458 -0.998 1.00 42.72 97 PRO A N 1
ATOM 788 C CA . PRO A 1 97 ? -21.148 -6.780 -0.377 1.00 42.72 97 PRO A CA 1
ATOM 789 C C . PRO A 1 97 ? -20.932 -6.674 1.140 1.00 42.72 97 PRO A C 1
ATOM 791 O O . PRO A 1 97 ? -19.963 -6.064 1.595 1.00 42.72 97 PRO A O 1
ATOM 794 N N . GLN A 1 98 ? -21.878 -7.199 1.923 1.00 41.28 98 GLN A N 1
ATOM 795 C CA . GLN A 1 98 ? -21.828 -7.183 3.386 1.00 41.28 98 GLN A CA 1
ATOM 796 C C . GLN A 1 98 ? -21.259 -8.517 3.878 1.00 41.28 98 GLN A C 1
ATOM 798 O O . GLN A 1 98 ? -21.935 -9.539 3.781 1.00 41.28 98 GLN A O 1
ATOM 803 N N . GLY A 1 99 ? -20.043 -8.494 4.432 1.00 45.84 99 GLY A N 1
ATOM 804 C CA . GLY A 1 99 ? -19.371 -9.644 5.054 1.00 45.84 99 GLY A CA 1
ATOM 805 C C . GLY A 1 99 ? -17.948 -9.880 4.534 1.00 45.84 99 GLY A C 1
ATOM 806 O O . GLY A 1 99 ? -17.383 -9.024 3.855 1.00 45.84 99 GLY A O 1
ATOM 807 N N . ASN A 1 100 ? -17.396 -11.070 4.812 1.00 41.72 100 ASN A N 1
ATOM 808 C CA . ASN A 1 100 ? -16.059 -11.556 4.401 1.00 41.72 100 ASN A CA 1
ATOM 809 C C . ASN A 1 100 ? -15.860 -11.677 2.868 1.00 41.72 100 ASN A C 1
ATOM 811 O O . ASN A 1 100 ? -14.951 -12.359 2.404 1.00 41.72 100 ASN A O 1
ATOM 815 N N . GLU A 1 101 ? -16.732 -11.077 2.059 1.00 46.50 101 GLU A N 1
ATOM 816 C CA . GLU A 1 101 ? -16.732 -11.203 0.603 1.00 46.50 101 GLU A CA 1
ATOM 817 C C . GLU A 1 101 ? -15.774 -10.226 -0.087 1.00 46.50 101 GLU A C 1
ATOM 819 O O . GLU A 1 101 ? -15.464 -10.438 -1.255 1.00 46.50 101 GLU A O 1
ATOM 824 N N . ARG A 1 102 ? -15.264 -9.212 0.628 1.00 52.41 102 ARG A N 1
ATOM 825 C CA . ARG A 1 102 ? -14.185 -8.317 0.179 1.00 52.41 102 ARG A CA 1
ATOM 826 C C . ARG A 1 102 ? -12.837 -8.821 0.690 1.00 52.41 102 ARG A C 1
ATOM 828 O O . ARG A 1 102 ? -12.277 -8.265 1.634 1.00 52.41 102 ARG A O 1
ATOM 835 N N . ILE A 1 103 ? -12.325 -9.897 0.103 1.00 55.06 103 ILE A N 1
ATOM 836 C CA . ILE A 1 103 ? -10.963 -10.349 0.403 1.00 55.06 103 ILE A CA 1
ATOM 837 C C . ILE A 1 103 ? -10.010 -9.446 -0.380 1.00 55.06 103 ILE A C 1
ATOM 839 O O . ILE A 1 103 ? -9.634 -9.746 -1.505 1.00 55.06 103 ILE A O 1
ATOM 843 N N . GLY A 1 104 ? -9.659 -8.297 0.198 1.00 62.28 104 GLY A N 1
ATOM 844 C CA . GLY A 1 104 ? -8.478 -7.575 -0.257 1.00 62.28 104 GLY A CA 1
ATOM 845 C C . GLY A 1 104 ? -7.234 -8.413 0.042 1.00 62.28 104 GLY A C 1
ATOM 846 O O . GLY A 1 104 ? -7.184 -9.129 1.043 1.00 62.28 104 GLY A O 1
ATOM 847 N N . THR A 1 105 ? -6.216 -8.338 -0.808 1.00 83.00 105 THR A N 1
ATOM 848 C CA . THR A 1 105 ? -4.942 -9.012 -0.545 1.00 83.00 105 THR A CA 1
ATOM 849 C C . THR A 1 105 ? -4.289 -8.362 0.677 1.00 83.00 105 THR A C 1
ATOM 851 O O . THR A 1 105 ? -3.932 -7.183 0.636 1.00 83.00 105 THR A O 1
ATOM 854 N N . VAL A 1 106 ? -4.155 -9.116 1.774 1.00 90.56 106 VAL A N 1
ATOM 855 C CA . VAL A 1 106 ? -3.790 -8.621 3.119 1.00 90.56 106 VAL A CA 1
ATOM 856 C C . VAL A 1 106 ? -2.615 -7.621 3.140 1.00 90.56 106 VAL A C 1
ATOM 858 O O . VAL A 1 106 ? -2.772 -6.565 3.760 1.00 90.56 106 VAL A O 1
ATOM 861 N N . PRO A 1 107 ? -1.483 -7.842 2.437 1.00 93.44 107 PRO A N 1
ATOM 862 C CA . PRO A 1 107 ? -0.378 -6.880 2.403 1.00 93.44 107 PRO A CA 1
ATOM 863 C C . PRO A 1 107 ? -0.775 -5.487 1.905 1.00 93.44 107 PRO A C 1
ATOM 865 O O . PRO A 1 107 ? -0.253 -4.480 2.384 1.00 93.44 107 PRO A O 1
ATOM 868 N N . PHE A 1 108 ? -1.727 -5.410 0.977 1.00 93.81 108 PHE A N 1
ATOM 869 C CA . PHE A 1 108 ? -2.148 -4.166 0.338 1.00 93.81 108 PHE A CA 1
ATOM 870 C C . PHE A 1 108 ? -3.378 -3.547 1.005 1.00 93.81 108 PHE A C 1
ATOM 872 O O . PHE A 1 108 ? -3.674 -2.384 0.758 1.00 93.81 108 PHE A O 1
ATOM 879 N N . MET A 1 109 ? -4.085 -4.256 1.889 1.00 92.81 109 MET A N 1
ATOM 880 C CA . MET A 1 109 ? -5.259 -3.698 2.569 1.00 92.81 109 MET A CA 1
ATOM 881 C C . MET A 1 109 ? -4.899 -2.511 3.469 1.00 92.81 109 MET A C 1
ATOM 883 O O . MET A 1 109 ? -3.888 -2.530 4.174 1.00 92.81 109 MET A O 1
ATOM 887 N N . ALA A 1 110 ? -5.762 -1.497 3.494 1.00 93.25 110 ALA A N 1
ATOM 888 C CA . ALA A 1 110 ? -5.621 -0.360 4.397 1.00 93.25 110 ALA A CA 1
ATOM 889 C C . ALA A 1 110 ? -5.693 -0.769 5.882 1.00 93.25 110 ALA A C 1
ATOM 891 O O . ALA A 1 110 ? -6.446 -1.677 6.243 1.00 93.25 110 ALA A O 1
ATOM 892 N N . LEU A 1 111 ? -4.981 -0.057 6.762 1.00 93.56 111 LEU A N 1
ATOM 893 C CA . LEU A 1 111 ? -4.902 -0.345 8.206 1.00 93.56 111 LEU A CA 1
ATOM 894 C C . LEU A 1 111 ? -6.269 -0.495 8.891 1.00 93.56 111 LEU A C 1
ATOM 896 O O . LEU A 1 111 ? -6.476 -1.404 9.696 1.00 93.56 111 LEU A O 1
ATOM 900 N N . GLU A 1 112 ? -7.234 0.361 8.548 1.00 90.31 112 GLU A N 1
ATOM 901 C CA . GLU A 1 112 ? -8.598 0.274 9.089 1.00 90.31 112 GLU A CA 1
ATOM 902 C C . GLU A 1 112 ? -9.336 -0.996 8.647 1.00 90.31 112 GLU A C 1
ATOM 904 O O . GLU A 1 112 ? -10.107 -1.562 9.427 1.00 90.31 112 GLU A O 1
ATOM 909 N N . LEU A 1 113 ? -9.090 -1.461 7.419 1.00 91.12 113 LEU A N 1
ATOM 910 C CA . LEU A 1 113 ? -9.702 -2.679 6.889 1.00 91.12 113 LEU A CA 1
ATOM 911 C C . LEU A 1 113 ? -9.079 -3.940 7.498 1.00 91.12 113 LEU A C 1
ATOM 913 O O . LEU A 1 113 ? -9.746 -4.967 7.578 1.00 91.12 113 LEU A O 1
ATOM 917 N N . LEU A 1 114 ? -7.843 -3.858 7.997 1.00 92.69 114 LEU A N 1
ATOM 918 C CA . LEU A 1 114 ? -7.179 -4.943 8.726 1.00 92.69 114 LEU A CA 1
ATOM 919 C C . LEU A 1 114 ? -7.669 -5.096 10.181 1.00 92.69 114 LEU A C 1
ATOM 921 O O . LEU A 1 114 ? -7.300 -6.044 10.872 1.00 92.69 114 LEU A O 1
ATOM 925 N N . THR A 1 115 ? -8.505 -4.183 10.686 1.00 90.38 115 THR A N 1
ATOM 926 C CA . THR A 1 115 ? -9.108 -4.325 12.023 1.00 90.38 115 THR A CA 1
ATOM 927 C C . THR A 1 115 ? -10.115 -5.475 12.065 1.00 90.38 115 THR A C 1
ATOM 929 O O . THR A 1 115 ? -10.692 -5.850 11.049 1.00 90.38 115 THR A O 1
ATOM 932 N N . LYS A 1 116 ? -10.436 -5.987 13.262 1.00 89.25 116 LYS A N 1
ATOM 933 C CA . LYS A 1 116 ? -11.491 -7.008 13.417 1.00 89.25 116 LYS A CA 1
ATOM 934 C C . LYS A 1 116 ? -12.840 -6.558 12.838 1.00 89.25 116 LYS A C 1
ATOM 936 O O . LYS A 1 116 ? -13.566 -7.382 12.300 1.00 89.25 116 LYS A O 1
ATOM 941 N N . GLN A 1 117 ? -13.179 -5.272 12.954 1.00 87.00 117 GLN A N 1
ATOM 942 C CA . GLN A 1 117 ? -14.390 -4.698 12.354 1.00 87.00 117 GLN A CA 1
ATOM 943 C C . GLN A 1 117 ? -14.275 -4.644 10.826 1.00 87.00 117 GLN A C 1
ATOM 945 O O . GLN A 1 117 ? -15.200 -5.041 10.120 1.00 87.00 117 GLN A O 1
ATOM 950 N N . GLY A 1 118 ? -13.119 -4.215 10.310 1.00 86.69 118 GLY A N 1
ATOM 951 C CA . GLY A 1 118 ? -12.829 -4.184 8.878 1.00 86.69 118 GLY A CA 1
ATOM 952 C C . GLY A 1 118 ? -12.934 -5.561 8.231 1.00 86.69 118 GLY A C 1
ATOM 953 O O . GLY A 1 118 ? -13.647 -5.721 7.245 1.00 86.69 118 GLY A O 1
ATOM 954 N N . GLN A 1 119 ? -12.344 -6.575 8.861 1.00 85.50 119 GLN A N 1
ATOM 955 C CA . GLN A 1 119 ? -12.391 -7.966 8.407 1.00 85.50 119 GLN A CA 1
ATOM 956 C C . GLN A 1 119 ? -13.802 -8.572 8.459 1.00 85.50 119 GLN A C 1
ATOM 958 O O . GLN A 1 119 ? -14.116 -9.445 7.659 1.00 85.50 119 GLN A O 1
ATOM 963 N N . ARG A 1 120 ? -14.682 -8.086 9.348 1.00 82.19 120 ARG A N 1
ATOM 964 C CA . ARG A 1 120 ? -16.113 -8.453 9.357 1.00 82.19 120 ARG A CA 1
ATOM 965 C C . ARG A 1 120 ? -16.953 -7.682 8.330 1.00 82.19 120 ARG A C 1
ATOM 967 O O . ARG A 1 120 ? -18.151 -7.936 8.216 1.00 82.19 120 ARG A O 1
ATOM 974 N N . GLY A 1 121 ? -16.358 -6.743 7.592 1.00 78.62 121 GLY A N 1
ATOM 975 C CA . GLY A 1 121 ? -17.057 -5.884 6.634 1.00 78.62 121 GLY A CA 1
ATOM 976 C C . GLY A 1 121 ? -17.868 -4.756 7.281 1.00 78.62 121 GLY A C 1
ATOM 977 O O . GLY A 1 121 ? -18.756 -4.195 6.644 1.00 78.62 121 GLY A O 1
ATOM 978 N N . GLU A 1 122 ? -17.591 -4.423 8.545 1.00 82.50 122 GLU A N 1
ATOM 979 C CA . GLU A 1 122 ? -18.304 -3.378 9.297 1.00 82.50 122 GLU A CA 1
ATOM 980 C C . GLU A 1 122 ? -17.732 -1.978 9.034 1.00 82.50 122 GLU A C 1
ATOM 982 O O . GLU A 1 122 ? -18.413 -0.971 9.229 1.00 82.50 122 GLU A O 1
ATOM 987 N N . VAL A 1 123 ? -16.485 -1.897 8.561 1.00 82.31 123 VAL A N 1
ATOM 988 C CA . VAL A 1 123 ? -15.873 -0.633 8.145 1.00 82.31 123 VAL A CA 1
ATOM 989 C C . VAL A 1 123 ? -16.336 -0.299 6.732 1.00 82.31 123 VAL A C 1
ATOM 991 O O . VAL A 1 123 ? -16.133 -1.066 5.789 1.00 82.31 123 VAL A O 1
ATOM 994 N N . LYS A 1 124 ? -16.941 0.882 6.566 1.00 82.19 124 LYS A N 1
ATOM 995 C CA . LYS A 1 124 ? -17.289 1.400 5.241 1.00 82.19 124 LYS A CA 1
ATOM 996 C C . LYS A 1 124 ? -16.013 1.587 4.421 1.00 82.19 124 LYS A C 1
ATOM 998 O O . LYS A 1 124 ? -15.162 2.388 4.792 1.00 82.19 124 LYS A O 1
ATOM 1003 N N . HIS A 1 125 ? -15.934 0.903 3.284 1.00 78.94 125 HIS A N 1
ATOM 1004 C CA . HIS A 1 125 ? -14.860 1.086 2.309 1.00 78.94 125 HIS A CA 1
ATOM 1005 C C . HIS A 1 125 ? -14.969 2.471 1.667 1.00 78.94 125 HIS A C 1
ATOM 1007 O O . HIS A 1 125 ? -16.025 2.853 1.155 1.00 78.94 125 HIS A O 1
ATOM 1013 N N . LEU A 1 126 ? -13.891 3.243 1.738 1.00 82.06 126 LEU A N 1
ATOM 1014 C CA . LEU A 1 126 ? -13.773 4.600 1.212 1.00 82.06 126 LEU A CA 1
ATOM 1015 C C . LEU A 1 126 ? -12.609 4.647 0.224 1.00 82.06 126 LEU A C 1
ATOM 1017 O O . LEU A 1 126 ? -11.637 3.931 0.409 1.00 82.06 126 LEU A O 1
ATOM 1021 N N . TYR A 1 127 ? -12.639 5.572 -0.736 1.00 80.00 127 TYR A N 1
ATOM 1022 C CA . TYR A 1 127 ? -11.572 5.716 -1.737 1.00 80.00 127 TYR A CA 1
ATOM 1023 C C . TYR A 1 127 ? -10.159 5.857 -1.144 1.00 80.00 127 TYR A C 1
ATOM 1025 O O . TYR A 1 127 ? -9.174 5.415 -1.723 1.00 80.00 127 TYR A O 1
ATOM 1033 N N . ARG A 1 128 ? -10.042 6.450 0.053 1.00 86.19 128 ARG A N 1
ATOM 1034 C CA . ARG A 1 128 ? -8.763 6.552 0.775 1.00 86.19 128 ARG A CA 1
ATOM 1035 C C . ARG A 1 128 ? -8.150 5.191 1.117 1.00 86.19 128 ARG A C 1
ATOM 1037 O O . ARG A 1 128 ? -6.937 5.110 1.251 1.00 86.19 128 ARG A O 1
ATOM 1044 N N . HIS A 1 129 ? -8.972 4.152 1.283 1.00 87.69 129 HIS A N 1
ATOM 1045 C CA . HIS A 1 129 ? -8.494 2.792 1.514 1.00 87.69 129 HIS A CA 1
ATOM 1046 C C . HIS A 1 129 ? -7.820 2.242 0.257 1.00 87.69 129 HIS A C 1
ATOM 1048 O O . HIS A 1 129 ? -6.752 1.656 0.371 1.00 87.69 129 HIS A O 1
ATOM 1054 N N . ASP A 1 130 ? -8.369 2.527 -0.926 1.00 85.62 130 ASP A N 1
ATOM 1055 C CA . ASP A 1 130 ? -7.757 2.130 -2.201 1.00 85.62 130 ASP A CA 1
ATOM 1056 C C . ASP A 1 130 ? -6.474 2.921 -2.483 1.00 85.62 130 ASP A C 1
ATOM 1058 O O . ASP A 1 130 ? -5.478 2.351 -2.921 1.00 85.62 130 ASP A O 1
ATOM 1062 N N . LEU A 1 131 ? -6.442 4.222 -2.163 1.00 89.38 131 LEU A N 1
ATOM 1063 C CA . LEU A 1 131 ? -5.211 5.022 -2.247 1.00 89.38 131 LEU A CA 1
ATOM 1064 C C . LEU A 1 131 ? -4.101 4.474 -1.341 1.00 89.38 131 LEU A C 1
ATOM 1066 O O . LEU A 1 131 ? -2.947 4.401 -1.757 1.00 89.38 131 LEU A O 1
ATOM 1070 N N . GLU A 1 132 ? -4.442 4.064 -0.119 1.00 94.56 132 GLU A N 1
ATOM 1071 C CA . GLU A 1 132 ? -3.497 3.397 0.776 1.00 94.56 132 GLU A CA 1
ATOM 1072 C C . GLU A 1 132 ? -3.003 2.071 0.169 1.00 94.56 132 GLU A C 1
ATOM 1074 O O . GLU A 1 132 ? -1.805 1.791 0.209 1.00 94.56 132 GLU A O 1
ATOM 1079 N N . SER A 1 133 ? -3.881 1.298 -0.478 1.00 92.31 133 SER A N 1
ATOM 1080 C CA . SER A 1 133 ? -3.492 0.092 -1.217 1.00 92.31 133 SER A CA 1
ATOM 1081 C C . SER A 1 133 ? -2.530 0.367 -2.372 1.00 92.31 133 SER A C 1
ATOM 1083 O O . SER A 1 133 ? -1.549 -0.362 -2.517 1.00 92.31 133 SER A O 1
ATOM 1085 N N . PHE A 1 134 ? -2.737 1.437 -3.146 1.00 91.06 134 PHE A N 1
ATOM 1086 C CA . PHE A 1 134 ? -1.803 1.843 -4.203 1.00 91.06 134 PHE A CA 1
ATOM 1087 C C . PHE A 1 134 ? -0.417 2.202 -3.662 1.00 91.06 134 PHE A C 1
ATOM 1089 O O . PHE A 1 134 ? 0.582 1.883 -4.310 1.00 91.06 134 PHE A O 1
ATOM 1096 N N . ILE A 1 135 ? -0.343 2.835 -2.487 1.00 94.62 135 ILE A N 1
ATOM 1097 C CA . ILE A 1 135 ? 0.931 3.145 -1.826 1.00 94.62 135 ILE A CA 1
ATOM 1098 C C . ILE A 1 135 ? 1.614 1.852 -1.374 1.00 94.62 135 ILE A C 1
ATOM 1100 O O . ILE A 1 135 ? 2.794 1.664 -1.658 1.00 94.62 135 ILE A O 1
ATOM 1104 N N . TRP A 1 136 ? 0.884 0.924 -0.746 1.00 95.62 136 TRP A N 1
ATOM 1105 C CA . TRP A 1 136 ? 1.451 -0.365 -0.339 1.00 95.62 136 TRP A CA 1
ATOM 1106 C C . TRP A 1 136 ? 1.938 -1.197 -1.530 1.00 95.62 136 TRP A C 1
ATOM 1108 O O . TRP A 1 136 ? 3.011 -1.792 -1.448 1.00 95.62 136 TRP A O 1
ATOM 1118 N N . ALA A 1 137 ? 1.202 -1.209 -2.645 1.00 93.31 137 ALA A N 1
ATOM 1119 C CA . ALA A 1 137 ? 1.619 -1.881 -3.875 1.00 93.31 137 ALA A CA 1
ATOM 1120 C C . ALA A 1 137 ? 2.883 -1.245 -4.478 1.00 93.31 137 ALA A C 1
ATOM 1122 O O . ALA A 1 137 ? 3.812 -1.963 -4.851 1.00 93.31 137 ALA A O 1
ATOM 1123 N N . LEU A 1 138 ? 2.952 0.093 -4.511 1.00 91.94 138 LEU A N 1
ATOM 1124 C CA . LEU A 1 138 ? 4.141 0.830 -4.945 1.00 91.94 138 LEU A CA 1
ATOM 1125 C C . LEU A 1 138 ? 5.357 0.453 -4.091 1.00 91.94 138 LEU A C 1
ATOM 1127 O O . LEU A 1 138 ? 6.386 0.044 -4.619 1.00 91.94 138 LEU A O 1
ATOM 1131 N N . THR A 1 139 ? 5.224 0.524 -2.765 1.00 93.88 139 THR A N 1
ATOM 1132 C CA . THR A 1 139 ? 6.298 0.165 -1.832 1.00 93.88 139 THR A CA 1
ATOM 1133 C C . THR A 1 139 ? 6.722 -1.297 -1.978 1.00 93.88 139 THR A C 1
ATOM 1135 O O . THR A 1 139 ? 7.914 -1.586 -1.945 1.00 93.88 139 THR A O 1
ATOM 1138 N N . TRP A 1 140 ? 5.775 -2.215 -2.181 1.00 93.31 140 TRP A N 1
ATOM 1139 C CA . TRP A 1 140 ? 6.061 -3.634 -2.389 1.00 93.31 140 TRP A CA 1
ATOM 1140 C C . TRP A 1 140 ? 6.912 -3.890 -3.623 1.00 93.31 140 TRP A C 1
ATOM 1142 O O . TRP A 1 140 ? 7.915 -4.595 -3.538 1.00 93.31 140 TRP A O 1
ATOM 1152 N N . VAL A 1 141 ? 6.534 -3.312 -4.765 1.00 90.88 141 VAL A N 1
ATOM 1153 C CA . VAL A 1 141 ? 7.312 -3.460 -5.999 1.00 90.88 141 VAL A CA 1
ATOM 1154 C C . VAL A 1 141 ? 8.704 -2.870 -5.803 1.00 90.88 141 VAL A C 1
ATOM 1156 O O . VAL A 1 141 ? 9.696 -3.546 -6.058 1.00 90.88 141 VAL A O 1
ATOM 1159 N N . CYS A 1 142 ? 8.779 -1.659 -5.254 1.00 90.25 142 CYS A N 1
ATOM 1160 C CA . CYS A 1 142 ? 10.032 -0.939 -5.092 1.00 90.25 142 CYS A CA 1
ATOM 1161 C C . CYS A 1 142 ? 11.012 -1.581 -4.096 1.00 90.25 142 CYS A C 1
ATOM 1163 O O . CYS A 1 142 ? 12.219 -1.468 -4.262 1.00 90.25 142 CYS A O 1
ATOM 1165 N N . LEU A 1 143 ? 10.524 -2.252 -3.052 1.00 91.44 143 LEU A N 1
ATOM 1166 C CA . LEU A 1 143 ? 11.383 -2.958 -2.092 1.00 91.44 143 LEU A CA 1
ATOM 1167 C C . LEU A 1 143 ? 11.601 -4.434 -2.447 1.00 91.44 143 LEU A C 1
ATOM 1169 O O . LEU A 1 143 ? 12.427 -5.093 -1.823 1.00 91.44 143 LEU A O 1
ATOM 1173 N N . GLY A 1 144 ? 10.833 -4.970 -3.395 1.00 90.62 144 GLY A N 1
ATOM 1174 C CA . GLY A 1 144 ? 10.847 -6.386 -3.748 1.00 90.62 144 GLY A CA 1
ATOM 1175 C C . GLY A 1 144 ? 11.572 -6.697 -5.051 1.00 90.62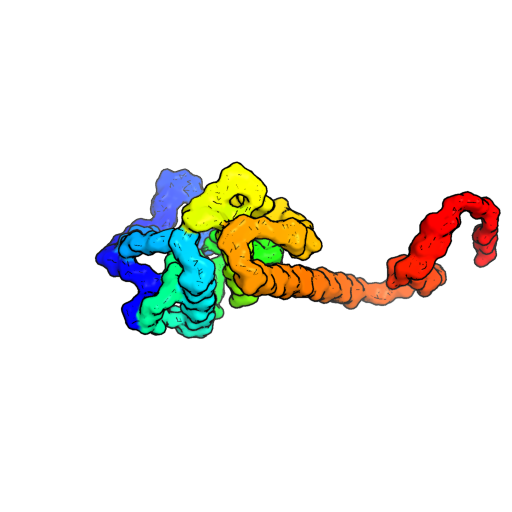 144 GLY A C 1
ATOM 1176 O O . GLY A 1 144 ? 12.036 -7.824 -5.215 1.00 90.62 144 GLY A O 1
ATOM 1177 N N . TYR A 1 145 ? 11.668 -5.737 -5.971 1.00 89.56 145 TYR A N 1
ATOM 1178 C CA . TYR A 1 145 ? 12.129 -5.963 -7.338 1.00 89.56 145 TYR A CA 1
ATOM 1179 C C . TYR A 1 145 ? 13.228 -4.981 -7.741 1.00 89.56 145 TYR A C 1
ATOM 1181 O O . TYR A 1 145 ? 13.234 -3.830 -7.321 1.00 89.56 145 TYR A O 1
ATOM 1189 N N . ASN A 1 146 ? 14.128 -5.445 -8.605 1.00 87.31 146 ASN A N 1
ATOM 1190 C CA . ASN A 1 146 ? 15.109 -4.633 -9.313 1.00 87.31 146 ASN A CA 1
ATOM 1191 C C . ASN A 1 146 ? 15.188 -5.107 -10.770 1.00 87.31 146 ASN A C 1
ATOM 1193 O O . ASN A 1 146 ? 15.373 -6.304 -11.007 1.00 87.31 146 ASN A O 1
ATOM 1197 N N . ASP A 1 147 ? 15.039 -4.194 -11.733 1.00 84.00 147 ASP A N 1
ATOM 1198 C CA . ASP A 1 147 ? 15.055 -4.492 -13.177 1.00 84.00 147 ASP A CA 1
ATOM 1199 C C . ASP A 1 147 ? 14.143 -5.677 -13.568 1.00 84.00 147 ASP A C 1
ATOM 1201 O O . ASP A 1 147 ? 14.560 -6.630 -14.234 1.00 84.00 147 ASP A O 1
ATOM 1205 N N . GLY A 1 148 ? 12.901 -5.688 -13.070 1.00 83.75 148 GLY A N 1
ATOM 1206 C CA . GLY A 1 148 ? 11.939 -6.771 -13.318 1.00 83.75 148 GLY A CA 1
ATOM 1207 C C . GLY A 1 148 ? 12.218 -8.088 -12.607 1.00 83.75 148 GLY A C 1
ATOM 1208 O O . GLY A 1 148 ? 11.439 -9.030 -12.747 1.00 83.75 148 GLY A O 1
ATOM 1209 N N . ARG A 1 149 ? 13.283 -8.175 -11.807 1.00 87.44 149 ARG A N 1
ATOM 1210 C CA . ARG A 1 149 ? 13.647 -9.388 -11.073 1.00 87.44 149 ARG A CA 1
ATOM 1211 C C . ARG A 1 149 ? 13.370 -9.226 -9.595 1.00 87.44 149 ARG A C 1
ATOM 1213 O O . ARG A 1 149 ? 13.779 -8.250 -8.977 1.00 87.44 149 ARG A O 1
ATOM 1220 N N . LEU A 1 150 ? 12.718 -10.230 -9.024 1.00 90.31 150 LEU A N 1
ATOM 1221 C CA . LEU A 1 150 ? 12.535 -10.337 -7.585 1.00 90.31 150 LEU A CA 1
ATOM 1222 C C . LEU A 1 150 ? 13.907 -10.428 -6.899 1.00 90.31 150 LEU A C 1
ATOM 1224 O O . LEU A 1 150 ? 14.752 -11.236 -7.297 1.00 90.31 150 LEU A O 1
ATOM 1228 N N . LEU A 1 151 ? 14.125 -9.604 -5.879 1.00 89.38 151 LEU A N 1
ATOM 1229 C CA . LEU A 1 151 ? 15.357 -9.598 -5.099 1.00 89.38 151 LEU A CA 1
ATOM 1230 C C . LEU A 1 151 ? 15.543 -10.932 -4.364 1.00 89.38 151 LEU A C 1
ATOM 1232 O O . LEU A 1 151 ? 14.592 -11.535 -3.868 1.00 89.38 151 LEU A O 1
ATOM 1236 N N . THR A 1 152 ? 16.786 -11.403 -4.274 1.00 85.94 152 THR A N 1
ATOM 1237 C CA . THR A 1 152 ? 17.117 -12.685 -3.625 1.00 85.94 152 THR A CA 1
ATOM 1238 C C . THR A 1 152 ? 17.171 -12.594 -2.099 1.00 85.94 152 THR A C 1
ATOM 1240 O O . THR A 1 152 ? 17.028 -13.609 -1.422 1.00 85.94 152 THR A O 1
ATOM 1243 N N . SER A 1 153 ? 17.368 -11.394 -1.553 1.00 82.88 153 SER A N 1
ATOM 1244 C CA . SER A 1 153 ? 17.425 -11.091 -0.118 1.00 82.88 153 SER A CA 1
ATOM 1245 C C . SER A 1 153 ? 16.794 -9.725 0.164 1.00 82.88 153 SER A C 1
ATOM 1247 O O . SER A 1 153 ? 16.417 -9.018 -0.767 1.00 82.88 153 SER A O 1
ATOM 1249 N N . ASP A 1 154 ? 16.661 -9.375 1.447 1.00 83.44 154 ASP A N 1
ATOM 1250 C CA . ASP A 1 154 ? 16.302 -8.022 1.902 1.00 83.44 154 ASP A CA 1
ATOM 1251 C C . ASP A 1 154 ? 14.945 -7.514 1.399 1.00 83.44 154 ASP A C 1
ATOM 1253 O O . ASP A 1 154 ? 14.790 -6.363 1.001 1.00 83.44 154 ASP A O 1
ATOM 1257 N N . ARG A 1 155 ? 13.937 -8.392 1.463 1.00 88.75 155 ARG A N 1
ATOM 1258 C CA . ARG A 1 155 ? 12.542 -8.088 1.126 1.00 88.75 155 ARG A CA 1
ATOM 1259 C C . ARG A 1 155 ? 11.721 -7.934 2.411 1.00 88.75 155 ARG A C 1
ATOM 1261 O O . ARG A 1 155 ? 11.196 -8.922 2.922 1.00 88.75 155 ARG A O 1
ATOM 1268 N N . PRO A 1 156 ? 11.624 -6.719 2.982 1.00 89.38 156 PRO A N 1
ATOM 1269 C CA . PRO A 1 156 ? 11.062 -6.520 4.320 1.00 89.38 156 PRO A CA 1
ATOM 1270 C C . PRO A 1 156 ? 9.556 -6.791 4.407 1.00 89.38 156 PRO A C 1
ATOM 1272 O O . PRO A 1 156 ? 9.042 -6.999 5.504 1.00 89.38 156 PRO A O 1
ATOM 1275 N N . LEU A 1 157 ? 8.852 -6.779 3.272 1.00 92.75 157 LEU A N 1
ATOM 1276 C CA . LEU A 1 157 ? 7.398 -6.933 3.218 1.00 92.75 157 LEU A CA 1
ATOM 1277 C C . LEU A 1 157 ? 6.952 -8.362 2.897 1.00 92.75 157 LEU A C 1
ATOM 1279 O O . LEU A 1 157 ? 5.795 -8.699 3.120 1.00 92.75 157 LEU A O 1
ATOM 1283 N N . ASP A 1 158 ? 7.857 -9.214 2.414 1.00 90.44 158 ASP A N 1
ATOM 1284 C CA . ASP A 1 158 ? 7.543 -10.544 1.884 1.00 90.44 158 ASP A CA 1
ATOM 1285 C C . ASP A 1 158 ? 6.741 -11.415 2.846 1.00 90.44 158 ASP A C 1
ATOM 1287 O O . ASP A 1 158 ? 5.792 -12.091 2.448 1.00 90.44 158 ASP A O 1
ATOM 1291 N N . ASN A 1 159 ? 7.104 -11.375 4.129 1.00 89.25 159 ASN A N 1
ATOM 1292 C CA . ASN A 1 159 ? 6.418 -12.165 5.137 1.00 89.25 159 ASN A CA 1
ATOM 1293 C C . ASN A 1 159 ? 4.944 -11.761 5.275 1.00 89.25 159 ASN A C 1
ATOM 1295 O O . ASN A 1 159 ? 4.143 -12.606 5.635 1.00 89.25 159 ASN A O 1
ATOM 1299 N N . TRP A 1 160 ? 4.536 -10.535 4.928 1.00 93.75 160 TRP A N 1
ATOM 1300 C CA . TRP A 1 160 ? 3.130 -10.123 5.011 1.00 93.75 160 TRP A CA 1
ATOM 1301 C C . TRP A 1 160 ? 2.228 -10.934 4.077 1.00 93.75 160 TRP A C 1
ATOM 1303 O O . TRP A 1 160 ? 1.039 -11.050 4.354 1.00 93.75 160 TRP A O 1
ATOM 1313 N N . ALA A 1 161 ? 2.765 -11.507 2.991 1.00 89.31 161 ALA A N 1
ATOM 1314 C CA . ALA A 1 161 ? 1.979 -12.285 2.031 1.00 89.31 161 ALA A CA 1
ATOM 1315 C C . ALA A 1 161 ? 1.396 -13.578 2.621 1.00 89.31 161 ALA A C 1
ATOM 1317 O O . ALA A 1 161 ? 0.411 -14.094 2.096 1.00 89.31 161 ALA A O 1
ATOM 1318 N N . THR A 1 162 ? 1.994 -14.102 3.691 1.00 88.69 162 THR A N 1
ATOM 1319 C CA . THR A 1 162 ? 1.584 -15.364 4.327 1.00 88.69 162 THR A CA 1
ATOM 1320 C C . THR A 1 162 ? 0.966 -15.176 5.708 1.00 88.69 162 THR A C 1
ATOM 1322 O O . THR A 1 162 ? 0.565 -16.153 6.332 1.00 88.69 162 THR A O 1
ATOM 1325 N N . GLU A 1 163 ? 0.928 -13.944 6.205 1.00 91.56 163 GLU A N 1
ATOM 1326 C CA . GLU A 1 163 ? 0.500 -13.619 7.567 1.00 91.56 163 GLU A CA 1
ATOM 1327 C C . GLU A 1 163 ? -0.980 -13.240 7.592 1.00 91.56 163 GLU A C 1
ATOM 1329 O O . GLU A 1 163 ? -1.552 -12.800 6.590 1.00 91.56 163 GLU A O 1
ATOM 1334 N N . ASP A 1 164 ? -1.615 -13.387 8.753 1.00 91.62 164 ASP A N 1
ATOM 1335 C CA . ASP A 1 164 ? -3.004 -12.976 8.912 1.00 91.62 164 ASP A CA 1
ATOM 1336 C C . ASP A 1 164 ? -3.154 -11.447 9.021 1.00 91.62 164 ASP A C 1
ATOM 1338 O O . ASP A 1 164 ? -2.206 -10.695 9.274 1.00 91.62 164 ASP A O 1
ATOM 1342 N N . ALA A 1 165 ? -4.388 -10.974 8.826 1.00 90.88 165 ALA A N 1
ATOM 1343 C CA . ALA A 1 165 ? -4.702 -9.550 8.799 1.00 90.88 165 ALA A CA 1
ATOM 1344 C C . ALA A 1 165 ? -4.317 -8.813 10.091 1.00 90.88 165 ALA A C 1
ATOM 1346 O O . ALA A 1 165 ? -3.893 -7.656 10.030 1.00 90.88 165 ALA A O 1
ATOM 1347 N N . GLN A 1 166 ? -4.440 -9.462 11.253 1.00 91.81 166 GLN A N 1
ATOM 1348 C CA . GLN A 1 166 ? -4.094 -8.837 12.522 1.00 91.81 166 GLN A CA 1
ATOM 1349 C C . GLN A 1 166 ? -2.575 -8.687 12.648 1.00 91.81 166 GLN A C 1
ATOM 1351 O O . GLN A 1 166 ? -2.104 -7.603 12.992 1.00 91.81 166 GLN A O 1
ATOM 1356 N N . THR A 1 167 ? -1.806 -9.716 12.294 1.00 94.25 167 THR A N 1
ATOM 1357 C CA . THR A 1 167 ? -0.341 -9.635 12.292 1.00 94.25 167 THR A CA 1
ATOM 1358 C C . THR A 1 167 ? 0.174 -8.579 11.314 1.00 94.25 167 THR A C 1
ATOM 1360 O O . THR A 1 167 ? 1.052 -7.788 11.663 1.00 94.25 167 THR A O 1
ATOM 1363 N N . VAL A 1 168 ? -0.386 -8.486 10.103 1.00 95.19 168 VAL A N 1
ATOM 1364 C CA . VAL A 1 168 ? 0.017 -7.441 9.143 1.00 95.19 168 VAL A CA 1
ATOM 1365 C C . VAL A 1 168 ? -0.353 -6.042 9.640 1.00 95.19 168 VAL A C 1
ATOM 1367 O O . VAL A 1 168 ? 0.444 -5.112 9.490 1.00 95.19 168 VAL A O 1
ATOM 1370 N N . ARG A 1 169 ? -1.508 -5.882 10.302 1.00 94.00 169 ARG A N 1
ATOM 1371 C CA . ARG A 1 169 ? -1.890 -4.618 10.952 1.00 94.00 169 ARG A CA 1
ATOM 1372 C C . ARG A 1 169 ? -0.861 -4.171 11.985 1.00 94.00 169 ARG A C 1
ATOM 1374 O O . ARG A 1 169 ? -0.606 -2.981 12.084 1.00 94.00 169 ARG A O 1
ATOM 1381 N N . GLU A 1 170 ? -0.296 -5.098 12.751 1.00 93.38 170 GLU A N 1
ATOM 1382 C CA . GLU A 1 170 ? 0.714 -4.798 13.772 1.00 93.38 170 GLU A CA 1
ATOM 1383 C C . GLU A 1 170 ? 2.084 -4.471 13.149 1.00 93.38 170 GLU A C 1
ATOM 1385 O O . GLU A 1 170 ? 2.797 -3.595 13.636 1.00 93.38 170 GLU A O 1
ATOM 1390 N N . LYS A 1 171 ? 2.440 -5.111 12.026 1.00 95.25 171 LYS A N 1
ATOM 1391 C CA . LYS A 1 171 ? 3.718 -4.877 11.327 1.00 95.25 171 LYS A CA 1
ATOM 1392 C C . LYS A 1 171 ? 3.769 -3.561 10.545 1.00 95.25 171 LYS A C 1
ATOM 1394 O O . LYS A 1 171 ? 4.842 -2.969 10.429 1.00 95.25 171 LYS A O 1
ATOM 1399 N N . LYS A 1 172 ? 2.644 -3.091 9.998 1.00 95.88 172 LYS A N 1
ATOM 1400 C CA . LYS A 1 172 ? 2.598 -1.872 9.171 1.00 95.88 172 LYS A CA 1
ATOM 1401 C C . LYS A 1 172 ? 3.075 -0.608 9.911 1.00 95.88 172 LYS A C 1
ATOM 1403 O O . LYS A 1 172 ? 3.959 0.057 9.372 1.00 95.88 172 LYS A O 1
ATOM 1408 N N . PRO A 1 173 ? 2.602 -0.283 11.130 1.00 94.31 173 PRO A N 1
ATOM 1409 C CA . PRO A 1 173 ? 3.101 0.867 11.891 1.00 94.31 173 PRO A CA 1
ATOM 1410 C C . PRO A 1 173 ? 4.588 0.759 12.252 1.00 94.31 173 PRO A C 1
ATOM 1412 O O . PRO A 1 173 ? 5.307 1.760 12.215 1.00 94.31 173 PRO A O 1
ATOM 1415 N N . ALA A 1 174 ? 5.077 -0.454 12.540 1.00 93.62 174 ALA A N 1
ATOM 1416 C CA . ALA A 1 174 ? 6.502 -0.690 12.775 1.00 93.62 174 ALA A CA 1
ATOM 1417 C C . ALA A 1 174 ? 7.324 -0.358 11.519 1.00 93.62 174 ALA A C 1
ATOM 1419 O O . ALA A 1 174 ? 8.272 0.419 11.580 1.00 93.62 174 ALA A O 1
ATOM 1420 N N . PHE A 1 175 ? 6.891 -0.836 10.350 1.00 95.50 175 PHE A N 1
ATOM 1421 C CA . PHE A 1 175 ? 7.515 -0.472 9.079 1.00 95.50 175 PHE A CA 1
ATOM 1422 C C . PHE A 1 175 ? 7.469 1.045 8.814 1.00 95.50 175 PHE A C 1
ATOM 1424 O O . PHE A 1 175 ? 8.485 1.637 8.457 1.00 95.50 175 PHE A O 1
ATOM 1431 N N . LEU A 1 176 ? 6.324 1.703 9.036 1.00 95.62 176 LEU A N 1
ATOM 1432 C CA . LEU A 1 176 ? 6.175 3.160 8.880 1.00 95.62 176 LEU A CA 1
ATOM 1433 C C . LEU A 1 176 ? 7.040 3.964 9.867 1.00 95.62 176 LEU A C 1
ATOM 1435 O O . LEU A 1 176 ? 7.327 5.143 9.645 1.00 95.62 176 LEU A O 1
ATOM 1439 N N . SER A 1 177 ? 7.472 3.356 10.964 1.00 93.88 177 SER A N 1
ATOM 1440 C CA . SER A 1 177 ? 8.376 4.005 11.910 1.00 93.88 177 SER A CA 1
ATOM 1441 C C . SER A 1 177 ? 9.807 4.054 11.379 1.00 93.88 177 SER A C 1
ATOM 1443 O O . SER A 1 177 ? 10.462 5.083 11.545 1.00 93.88 177 SER A O 1
ATOM 1445 N N . ASP A 1 178 ? 10.223 3.021 10.642 1.00 92.75 178 ASP A N 1
ATOM 1446 C CA . ASP A 1 178 ? 11.613 2.796 10.238 1.00 92.75 178 ASP A CA 1
ATOM 1447 C C . ASP A 1 178 ? 11.863 2.870 8.724 1.00 92.75 178 ASP A C 1
ATOM 1449 O O . ASP A 1 178 ? 12.985 2.633 8.275 1.00 92.75 178 ASP A O 1
ATOM 1453 N N . PHE A 1 179 ? 10.864 3.233 7.909 1.00 92.81 179 PHE A N 1
ATOM 1454 C CA . PHE A 1 179 ? 10.974 3.094 6.450 1.00 92.81 179 PHE A CA 1
ATOM 1455 C C . PHE A 1 179 ? 12.150 3.863 5.812 1.00 92.81 179 PHE A C 1
ATOM 1457 O O . PHE A 1 179 ? 12.642 3.475 4.755 1.00 92.81 179 PHE A O 1
ATOM 1464 N N . LEU A 1 180 ? 12.632 4.938 6.447 1.00 91.06 180 LEU A N 1
ATOM 1465 C CA . LEU A 1 180 ? 13.783 5.723 5.976 1.00 91.06 180 LEU A CA 1
ATOM 1466 C C . LEU A 1 180 ? 15.117 4.961 6.046 1.00 91.06 180 LEU A C 1
ATOM 1468 O O . LEU A 1 180 ? 16.098 5.396 5.443 1.00 91.06 180 LEU A O 1
ATOM 1472 N N . GLN A 1 181 ? 15.167 3.850 6.783 1.00 89.19 181 GLN A N 1
ATOM 1473 C CA . GLN A 1 181 ? 16.346 2.991 6.869 1.00 89.19 181 GLN A CA 1
ATOM 1474 C C . GLN A 1 181 ? 16.523 2.135 5.606 1.00 89.19 181 GLN A C 1
ATOM 1476 O O . GLN A 1 181 ? 17.639 1.706 5.310 1.00 89.19 181 GLN A O 1
ATOM 1481 N N . PHE A 1 182 ? 15.451 1.909 4.837 1.00 86.12 182 PHE A N 1
ATOM 1482 C CA . PHE A 1 182 ? 15.523 1.146 3.597 1.00 86.12 182 PHE A CA 1
ATOM 1483 C C . PHE A 1 182 ? 16.110 1.993 2.465 1.00 86.12 182 PHE A C 1
ATOM 1485 O O . PHE A 1 182 ? 15.825 3.182 2.321 1.00 86.12 182 PHE A O 1
ATOM 1492 N N . LYS A 1 183 ? 16.940 1.353 1.641 1.00 76.19 183 LYS A N 1
ATOM 1493 C CA . LYS A 1 183 ? 17.479 1.915 0.400 1.00 76.19 183 LYS A CA 1
ATOM 1494 C C . LYS A 1 183 ? 17.343 0.861 -0.693 1.00 76.19 183 LYS A C 1
ATOM 1496 O O . LYS A 1 183 ? 18.214 -0.005 -0.783 1.00 76.19 183 LYS A O 1
ATOM 1501 N N . PRO A 1 184 ? 16.247 0.876 -1.464 1.00 78.06 184 PRO A N 1
ATOM 1502 C CA . PRO A 1 184 ? 16.054 -0.117 -2.505 1.00 78.06 184 PRO A CA 1
ATOM 1503 C C . PRO A 1 184 ? 17.155 -0.014 -3.570 1.00 78.06 184 PRO A C 1
ATOM 1505 O O . PRO A 1 184 ? 17.504 1.097 -3.984 1.00 78.06 184 PRO A O 1
ATOM 1508 N N . PRO A 1 185 ? 17.732 -1.146 -4.003 1.00 74.69 185 PRO A N 1
ATOM 1509 C CA . PRO A 1 185 ? 18.681 -1.154 -5.103 1.00 74.69 185 PRO A CA 1
ATOM 1510 C C . PRO A 1 185 ? 17.970 -0.777 -6.407 1.00 74.69 185 PRO A C 1
ATOM 1512 O O . PRO A 1 185 ? 16.856 -1.224 -6.655 1.00 74.69 185 PRO A O 1
ATOM 1515 N N . GLY A 1 186 ? 18.628 0.044 -7.226 1.00 76.69 186 GLY A N 1
ATOM 1516 C CA . GLY A 1 186 ? 18.184 0.357 -8.589 1.00 76.69 186 GLY A CA 1
ATOM 1517 C C . GLY A 1 186 ? 17.015 1.326 -8.723 1.00 76.69 186 GLY A C 1
ATOM 1518 O O . GLY A 1 186 ? 16.576 1.552 -9.839 1.00 76.69 186 GLY A O 1
ATOM 1519 N N . ILE A 1 187 ? 16.561 1.942 -7.629 1.00 80.06 187 ILE A N 1
ATOM 1520 C CA . ILE A 1 187 ? 15.536 2.989 -7.674 1.00 80.06 187 ILE A CA 1
ATOM 1521 C C . ILE A 1 187 ? 16.187 4.363 -7.654 1.00 80.06 187 ILE A C 1
ATOM 1523 O O . ILE A 1 187 ? 17.014 4.659 -6.782 1.00 80.06 187 ILE A O 1
ATOM 1527 N N . ASP A 1 188 ? 15.790 5.224 -8.591 1.00 83.69 188 ASP A N 1
ATOM 1528 C CA . ASP A 1 188 ? 16.264 6.600 -8.609 1.00 83.69 188 ASP A CA 1
ATOM 1529 C C . ASP A 1 188 ? 15.872 7.392 -7.334 1.00 83.69 188 ASP A C 1
ATOM 1531 O O . ASP A 1 188 ? 14.903 7.109 -6.619 1.00 83.69 188 ASP A O 1
ATOM 1535 N N . SER A 1 189 ? 16.654 8.426 -7.012 1.00 84.12 189 SER A N 1
ATOM 1536 C CA . SER A 1 189 ? 16.475 9.195 -5.774 1.00 84.12 189 SER A CA 1
ATOM 1537 C C . SER A 1 189 ? 15.166 9.991 -5.716 1.00 84.12 189 SER A C 1
ATOM 1539 O O . SER A 1 189 ? 14.669 10.267 -4.617 1.00 84.12 189 SER A O 1
ATOM 1541 N N . LEU A 1 190 ? 14.591 10.363 -6.862 1.00 85.12 190 LEU A N 1
ATOM 1542 C CA . LEU A 1 190 ? 13.324 11.088 -6.948 1.00 85.12 190 LEU A CA 1
ATOM 1543 C C . LEU A 1 190 ? 12.150 10.146 -6.673 1.00 85.12 190 LEU A C 1
ATOM 1545 O O . LEU A 1 190 ? 11.267 10.496 -5.887 1.00 85.12 190 LEU A O 1
ATOM 1549 N N . MET A 1 191 ? 12.179 8.943 -7.243 1.00 83.75 191 MET A N 1
ATOM 1550 C CA . MET A 1 191 ? 11.208 7.883 -7.003 1.00 83.75 191 MET A CA 1
ATOM 1551 C C . MET A 1 191 ? 11.178 7.499 -5.526 1.00 83.75 191 MET A C 1
ATOM 1553 O O . MET A 1 191 ? 10.116 7.507 -4.901 1.00 83.75 191 MET A O 1
ATOM 1557 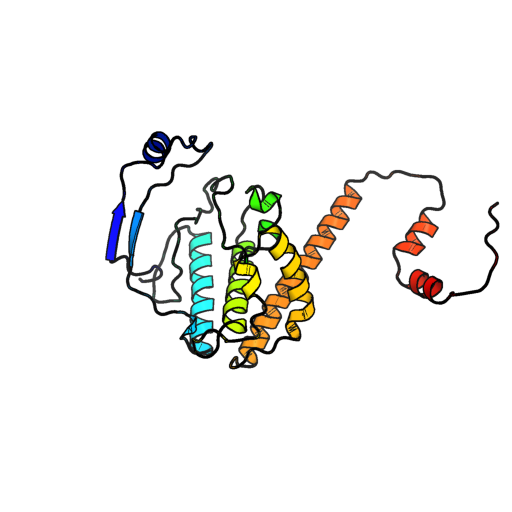N N . TRP A 1 192 ? 12.345 7.257 -4.920 1.00 88.44 192 TRP A N 1
ATOM 1558 C CA . TRP A 1 192 ? 12.404 6.974 -3.486 1.00 88.44 192 TRP A CA 1
ATOM 1559 C C . TRP A 1 192 ? 11.878 8.142 -2.646 1.00 88.44 192 TRP A C 1
ATOM 1561 O O . TRP A 1 192 ? 11.129 7.934 -1.691 1.00 88.44 192 TRP A O 1
ATOM 1571 N N . SER A 1 193 ? 12.203 9.382 -3.022 1.00 88.94 193 SER A N 1
ATOM 1572 C CA . SER A 1 193 ? 11.693 10.571 -2.330 1.00 88.94 193 SER A CA 1
ATOM 1573 C C . SER A 1 193 ? 10.168 10.671 -2.389 1.00 88.94 193 SER A C 1
ATOM 1575 O O . SER A 1 193 ? 9.544 11.099 -1.417 1.00 88.94 193 SER A O 1
ATOM 1577 N N . LEU A 1 194 ? 9.553 10.280 -3.507 1.00 88.00 194 LEU A N 1
ATOM 1578 C CA . LEU A 1 194 ? 8.102 10.223 -3.635 1.00 88.00 194 LEU A CA 1
ATOM 1579 C C . LEU A 1 194 ? 7.505 9.147 -2.722 1.00 88.00 194 LEU A C 1
ATOM 1581 O O . LEU A 1 194 ? 6.602 9.449 -1.943 1.00 88.00 194 LEU A O 1
ATOM 1585 N N . ILE A 1 195 ? 8.038 7.924 -2.772 1.00 90.62 195 ILE A N 1
ATOM 1586 C CA . ILE A 1 195 ? 7.578 6.799 -1.943 1.00 90.62 195 ILE A CA 1
ATOM 1587 C C . ILE A 1 195 ? 7.682 7.155 -0.461 1.00 90.62 195 ILE A C 1
ATOM 1589 O O . ILE A 1 195 ? 6.719 6.989 0.285 1.00 90.62 195 ILE A O 1
ATOM 1593 N N . ALA A 1 196 ? 8.816 7.718 -0.044 1.00 92.19 196 ALA A N 1
ATOM 1594 C CA . ALA A 1 196 ? 9.047 8.169 1.320 1.00 92.19 196 ALA A CA 1
ATOM 1595 C C . ALA A 1 196 ? 8.000 9.199 1.776 1.00 92.19 196 ALA A C 1
ATOM 1597 O O . ALA A 1 196 ? 7.510 9.126 2.901 1.00 92.19 196 ALA A O 1
ATOM 1598 N N . ARG A 1 197 ? 7.601 10.134 0.902 1.00 93.69 197 ARG A N 1
ATOM 1599 C CA . ARG A 1 197 ? 6.527 11.096 1.200 1.00 93.69 197 ARG A CA 1
ATOM 1600 C C . ARG A 1 197 ? 5.160 10.423 1.292 1.00 93.69 197 ARG A C 1
ATOM 1602 O O . ARG A 1 197 ? 4.399 10.758 2.193 1.00 93.69 197 ARG A O 1
ATOM 1609 N N . CYS A 1 198 ? 4.850 9.474 0.410 1.00 93.56 198 CYS A N 1
ATOM 1610 C CA . CYS A 1 198 ? 3.612 8.696 0.488 1.00 93.56 198 CYS A CA 1
ATOM 1611 C C . CYS A 1 198 ? 3.527 7.890 1.795 1.00 93.56 198 CYS A C 1
ATOM 1613 O O . CYS A 1 198 ? 2.498 7.922 2.466 1.00 93.56 198 CYS A O 1
ATOM 1615 N N . LEU A 1 199 ? 4.614 7.226 2.195 1.00 96.00 199 LEU A N 1
ATOM 1616 C CA . LEU A 1 199 ? 4.700 6.496 3.463 1.00 96.00 199 LEU A CA 1
ATOM 1617 C C . LEU A 1 199 ? 4.588 7.434 4.670 1.00 96.00 199 LEU A C 1
ATOM 1619 O O . LEU A 1 199 ? 3.892 7.110 5.629 1.00 96.00 199 LEU A O 1
ATOM 1623 N N . GLN A 1 200 ? 5.189 8.625 4.605 1.00 95.56 200 GLN A N 1
ATOM 1624 C CA . GLN A 1 200 ? 5.020 9.643 5.642 1.00 95.56 200 GLN A CA 1
ATOM 1625 C C . GLN A 1 200 ? 3.552 10.072 5.785 1.00 95.56 200 GLN A C 1
ATOM 1627 O O . GLN A 1 200 ? 3.061 10.159 6.905 1.00 95.56 200 GLN A O 1
ATOM 1632 N N . VAL A 1 201 ? 2.822 10.261 4.678 1.00 94.75 201 VAL A N 1
ATOM 1633 C CA . VAL A 1 201 ? 1.380 10.568 4.721 1.00 94.75 201 VAL A CA 1
ATOM 1634 C C . VAL A 1 201 ? 0.597 9.455 5.420 1.00 94.75 201 VAL A C 1
ATOM 1636 O O . VAL A 1 201 ? -0.273 9.751 6.236 1.00 94.75 201 VAL A O 1
ATOM 1639 N N . LEU A 1 202 ? 0.910 8.183 5.148 1.00 95.25 202 LEU A N 1
ATOM 1640 C CA . LEU A 1 202 ? 0.272 7.062 5.848 1.00 95.25 202 LEU A CA 1
ATOM 1641 C C . LEU A 1 202 ? 0.581 7.074 7.348 1.00 95.25 202 LEU A C 1
ATOM 1643 O O . LEU A 1 202 ? -0.326 6.884 8.155 1.00 95.25 202 LEU A O 1
ATOM 1647 N N . LYS A 1 203 ? 1.838 7.340 7.719 1.00 94.94 203 LYS A N 1
ATOM 1648 C CA . LYS A 1 203 ? 2.272 7.451 9.117 1.00 94.94 203 LYS A CA 1
ATOM 1649 C C . LYS A 1 203 ? 1.530 8.562 9.857 1.00 94.94 203 LYS A C 1
ATOM 1651 O O . LYS A 1 203 ? 1.047 8.334 10.966 1.00 94.94 203 LYS A O 1
ATOM 1656 N N . ASP A 1 204 ? 1.437 9.742 9.251 1.00 93.19 204 ASP A N 1
ATOM 1657 C CA . ASP A 1 204 ? 0.768 10.905 9.837 1.00 93.19 204 ASP A CA 1
ATOM 1658 C C . ASP A 1 204 ? -0.736 10.649 9.995 1.00 93.19 204 ASP A C 1
ATOM 1660 O O . ASP A 1 204 ? -1.328 10.977 11.024 1.00 93.19 204 ASP A O 1
ATOM 1664 N N . GLU A 1 205 ? -1.358 10.017 8.997 1.00 89.88 205 GLU A N 1
ATOM 1665 C CA . GLU A 1 205 ? -2.772 9.655 9.040 1.00 89.88 205 GLU A CA 1
ATOM 1666 C C . GLU A 1 205 ? -3.093 8.603 10.103 1.00 89.88 205 GLU A C 1
ATOM 1668 O O . GLU A 1 205 ? -4.145 8.699 10.740 1.00 89.88 205 GLU A O 1
ATOM 1673 N N . ASP A 1 206 ? -2.212 7.626 10.319 1.00 88.88 206 ASP A N 1
ATOM 1674 C CA . ASP A 1 206 ? -2.371 6.624 11.377 1.00 88.88 206 ASP A CA 1
ATOM 1675 C C . ASP A 1 206 ? -2.321 7.284 12.764 1.00 88.88 206 ASP A C 1
ATOM 1677 O O . ASP A 1 206 ? -3.287 7.200 13.526 1.00 88.88 206 ASP A O 1
ATOM 1681 N N . HIS A 1 207 ? -1.291 8.101 13.024 1.00 88.75 207 HIS A N 1
ATOM 1682 C CA . HIS A 1 207 ? -1.175 8.882 14.265 1.00 88.75 207 HIS A CA 1
ATOM 1683 C C . HIS A 1 207 ? -2.386 9.796 14.491 1.00 88.75 207 HIS A C 1
ATOM 1685 O O . HIS A 1 207 ? -2.913 9.904 15.602 1.00 88.75 207 HIS A O 1
ATOM 1691 N N . ARG A 1 208 ? -2.861 10.468 13.434 1.00 89.31 208 ARG A N 1
ATOM 1692 C CA . ARG A 1 208 ? -4.040 11.340 13.507 1.00 89.31 208 ARG A CA 1
ATOM 1693 C C . ARG A 1 208 ? -5.286 10.559 13.935 1.00 89.31 208 ARG A C 1
ATOM 1695 O O . ARG A 1 208 ? -6.096 11.083 14.699 1.00 89.31 208 ARG A O 1
ATOM 1702 N N . ARG A 1 209 ? -5.465 9.326 13.450 1.00 85.12 209 ARG A N 1
ATOM 1703 C CA . ARG A 1 209 ? -6.611 8.471 13.806 1.00 85.12 209 ARG A CA 1
ATOM 1704 C C . ARG A 1 209 ? -6.516 7.956 15.230 1.00 85.12 209 ARG A C 1
ATOM 1706 O O . ARG A 1 209 ? -7.523 8.006 15.932 1.00 85.12 209 ARG A O 1
ATOM 1713 N N . GLU A 1 210 ? -5.339 7.518 15.663 1.00 86.44 210 GLU A N 1
ATOM 1714 C CA . GLU A 1 210 ? -5.111 7.103 17.050 1.00 86.44 210 GLU A CA 1
ATOM 1715 C C . GLU A 1 210 ? -5.445 8.236 18.023 1.00 86.44 210 GLU A C 1
ATOM 1717 O O . GLU A 1 210 ? -6.187 8.033 18.986 1.00 86.44 210 GLU A O 1
ATOM 1722 N N . LYS A 1 211 ? -4.998 9.461 17.715 1.00 86.88 211 LYS A N 1
ATOM 1723 C CA . LYS A 1 211 ? -5.322 10.651 18.507 1.00 86.88 211 LYS A CA 1
ATOM 1724 C C . LYS A 1 211 ? -6.831 10.899 18.593 1.00 86.88 211 LYS A C 1
ATOM 1726 O O . LYS A 1 211 ? -7.350 11.109 19.685 1.00 86.88 211 LYS A O 1
ATOM 1731 N N . LEU A 1 212 ? -7.545 10.835 17.468 1.00 83.75 212 LEU A N 1
ATOM 1732 C CA . LEU A 1 212 ? -9.001 11.024 17.453 1.00 83.75 212 LEU A CA 1
ATOM 1733 C C . LEU A 1 212 ? -9.743 9.935 18.236 1.00 83.75 212 LEU A C 1
ATOM 1735 O O . LEU A 1 212 ? -10.708 10.239 18.931 1.00 83.75 212 LEU A O 1
ATOM 1739 N N . GLN A 1 213 ? -9.309 8.676 18.140 1.00 83.25 213 GLN A N 1
ATOM 1740 C CA . GLN A 1 213 ? -9.898 7.576 18.910 1.00 83.25 213 GLN A CA 1
ATOM 1741 C C . GLN A 1 213 ? -9.675 7.767 20.411 1.00 83.25 213 GLN A C 1
ATOM 1743 O O . GLN A 1 213 ? -10.593 7.556 21.205 1.00 83.25 213 GLN A O 1
ATOM 1748 N N . PHE A 1 214 ? -8.476 8.205 20.796 1.00 80.12 214 PHE A N 1
ATOM 1749 C CA . PHE A 1 214 ? -8.159 8.539 22.176 1.00 80.12 214 PHE A CA 1
ATOM 1750 C C . PHE A 1 214 ? -9.051 9.676 22.696 1.00 80.12 214 PHE A C 1
ATOM 1752 O O . PHE A 1 214 ? -9.718 9.504 23.716 1.00 80.12 214 PHE A O 1
ATOM 1759 N N . GLU A 1 215 ? -9.151 10.790 21.968 1.00 79.81 215 GLU A N 1
ATOM 1760 C CA . GLU A 1 215 ? -10.005 11.931 22.332 1.00 79.81 215 GLU A CA 1
ATOM 1761 C C . GLU A 1 215 ? -11.484 11.528 22.462 1.00 79.81 215 GLU A C 1
ATOM 1763 O O . GLU A 1 215 ? -12.124 11.835 23.468 1.00 79.81 215 GLU A O 1
ATOM 1768 N N . GLN A 1 216 ? -12.013 10.758 21.506 1.00 77.19 216 GLN A N 1
ATOM 1769 C CA . GLN A 1 216 ? -13.380 10.228 21.566 1.00 77.19 216 GLN A CA 1
ATOM 1770 C C . GLN A 1 216 ? -13.602 9.325 22.785 1.00 77.19 216 GLN A C 1
ATOM 1772 O O . GLN A 1 216 ? -14.661 9.383 23.412 1.00 77.19 216 GLN A O 1
ATOM 1777 N N . SER A 1 217 ? -12.608 8.508 23.151 1.00 76.38 217 SER A N 1
ATOM 1778 C CA . SER A 1 217 ? -12.690 7.6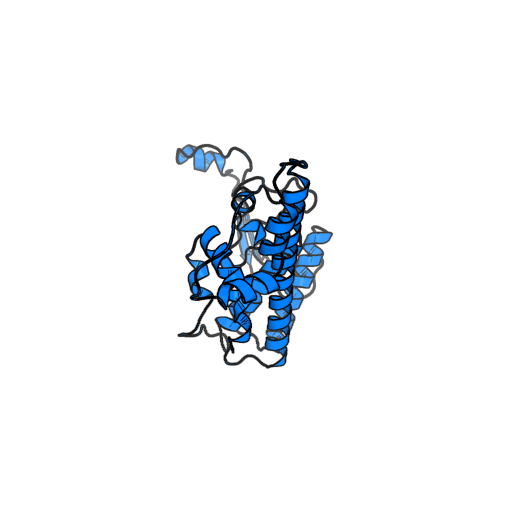38 24.329 1.00 76.38 217 SER A CA 1
ATOM 1779 C C . SER A 1 217 ? -12.744 8.418 25.647 1.00 76.38 217 SER A C 1
ATOM 1781 O O . SER A 1 217 ? -13.355 7.941 26.603 1.00 76.38 217 SER A O 1
ATOM 1783 N N . LEU A 1 218 ? -12.153 9.618 25.690 1.00 73.75 218 LEU A N 1
ATOM 1784 C CA . LEU A 1 218 ? -12.229 10.523 26.836 1.00 73.75 218 LEU A CA 1
ATOM 1785 C C . LEU A 1 218 ? -13.584 11.227 26.902 1.00 73.75 218 LEU A C 1
ATOM 1787 O O . LEU A 1 218 ? -14.166 11.301 27.973 1.00 73.75 218 LEU A O 1
ATOM 1791 N N . THR A 1 219 ? -14.122 11.689 25.770 1.00 67.25 219 THR A N 1
ATOM 1792 C CA . THR A 1 219 ? -15.439 12.356 25.732 1.00 67.25 219 THR A CA 1
ATOM 1793 C C . THR A 1 219 ? -16.597 11.407 26.069 1.00 67.25 219 THR A C 1
ATOM 1795 O O . THR A 1 219 ? -17.616 11.843 26.594 1.00 67.25 219 THR A O 1
ATOM 1798 N N . LEU A 1 220 ? -16.455 10.106 25.785 1.00 62.00 220 LEU A N 1
ATOM 1799 C CA . LEU A 1 220 ? -17.450 9.076 26.121 1.00 62.00 220 LEU A CA 1
ATOM 1800 C C . LEU A 1 220 ? -17.399 8.618 27.587 1.00 62.00 220 LEU A C 1
ATOM 1802 O O . LEU A 1 220 ? -18.339 7.977 28.055 1.00 62.00 220 LEU A O 1
ATOM 1806 N N . ARG A 1 221 ? -16.313 8.910 28.310 1.00 56.94 221 ARG A N 1
ATOM 1807 C CA . ARG A 1 221 ? -16.246 8.705 29.758 1.00 56.94 221 ARG A CA 1
ATOM 1808 C C . ARG A 1 221 ? -16.780 9.976 30.414 1.00 56.94 221 ARG A C 1
ATOM 1810 O O . ARG A 1 221 ? -16.068 10.969 30.483 1.00 56.94 221 ARG A O 1
ATOM 1817 N N . GLU A 1 222 ? -18.039 9.949 30.852 1.00 53.88 222 GLU A N 1
ATOM 1818 C CA . GLU A 1 222 ? -18.620 11.004 31.696 1.00 53.88 222 GLU A CA 1
ATOM 1819 C C . GLU A 1 222 ? -17.663 11.388 32.837 1.00 53.88 222 GLU A C 1
ATOM 1821 O O . GLU A 1 222 ? -16.949 10.536 33.374 1.00 53.88 222 GLU A O 1
ATOM 1826 N N . GLU A 1 223 ? -17.665 12.677 33.195 1.00 52.75 223 GLU A N 1
ATOM 1827 C CA . GLU A 1 223 ? -16.920 13.269 34.308 1.00 52.75 223 GLU A CA 1
ATOM 1828 C C . GLU A 1 223 ? -17.226 12.539 35.625 1.00 52.75 223 GLU A C 1
ATOM 1830 O O . GLU A 1 223 ? -18.126 12.900 36.383 1.00 52.75 223 GLU A O 1
ATOM 1835 N N . VAL A 1 224 ? -16.449 11.504 35.935 1.00 46.97 224 VAL A N 1
ATOM 1836 C CA . VAL A 1 224 ? -16.410 10.943 37.281 1.00 46.97 224 VAL A CA 1
ATOM 1837 C C . VAL A 1 224 ? -15.543 11.880 38.113 1.00 46.97 224 VAL A C 1
ATOM 1839 O O . VAL A 1 224 ? -14.321 11.756 38.140 1.00 46.97 224 VAL A O 1
ATOM 1842 N N . THR A 1 225 ? -16.167 12.840 38.794 1.00 45.09 225 THR A N 1
ATOM 1843 C CA . THR A 1 225 ? -15.499 13.588 39.863 1.00 45.09 225 THR A CA 1
ATOM 1844 C C . THR A 1 225 ? -15.192 12.630 41.009 1.00 45.09 225 THR A C 1
ATOM 1846 O O . THR A 1 225 ? -16.069 12.321 41.821 1.00 45.09 225 THR A O 1
ATOM 1849 N N . VAL A 1 226 ? -13.950 12.156 41.081 1.00 43.97 226 VAL A N 1
ATOM 1850 C CA . VAL A 1 226 ? -13.409 11.491 42.265 1.00 43.97 226 VAL A CA 1
ATOM 1851 C C . VAL A 1 226 ? -12.704 12.556 43.102 1.00 43.97 226 VAL A C 1
ATOM 1853 O O . VAL A 1 226 ? -12.006 13.424 42.596 1.00 43.97 226 VAL A O 1
ATOM 1856 N N . LYS A 1 227 ? -12.946 12.554 44.414 1.00 48.84 227 LYS A N 1
ATOM 1857 C CA . LYS A 1 227 ? -12.160 13.355 45.355 1.00 48.84 227 LYS A CA 1
ATOM 1858 C C . LYS A 1 227 ? -10.953 12.536 45.807 1.00 48.84 227 LYS A C 1
ATOM 1860 O O . LYS A 1 227 ? -11.029 11.817 46.797 1.00 48.84 227 LYS A O 1
ATOM 1865 N N . LEU A 1 228 ? -9.859 12.702 45.081 1.00 50.03 228 LEU A N 1
ATOM 1866 C CA . LEU A 1 228 ? -8.479 12.783 45.565 1.00 50.03 228 LEU A CA 1
ATOM 1867 C C . LEU A 1 228 ? -7.805 13.874 44.702 1.00 50.03 228 LEU A C 1
ATOM 1869 O O . LEU A 1 228 ? -8.462 14.390 43.802 1.00 50.03 228 LEU A O 1
ATOM 1873 N N . ASP A 1 229 ? -6.580 14.327 44.983 1.00 63.41 229 ASP A N 1
ATOM 1874 C CA . ASP A 1 229 ? -5.923 15.377 44.172 1.00 63.41 229 ASP A CA 1
ATOM 1875 C C . ASP A 1 229 ? -5.512 14.848 42.780 1.00 63.41 229 ASP A C 1
ATOM 1877 O O . ASP A 1 229 ? -4.340 14.650 42.454 1.00 63.41 229 ASP A O 1
ATOM 1881 N N . ASP A 1 230 ? -6.524 14.578 41.961 1.00 55.59 230 ASP A N 1
ATOM 1882 C CA . ASP A 1 230 ? -6.432 13.996 40.631 1.00 55.59 230 ASP A CA 1
ATOM 1883 C C . ASP A 1 230 ? -5.694 14.931 39.682 1.00 55.59 230 ASP A C 1
ATOM 1885 O O . ASP A 1 230 ? -5.108 14.471 38.713 1.00 55.59 230 ASP A O 1
ATOM 1889 N N . LYS A 1 231 ? -5.650 16.235 39.980 1.00 57.47 231 LYS A N 1
ATOM 1890 C CA . LYS A 1 231 ? -4.901 17.206 39.189 1.00 57.47 231 LYS A CA 1
ATOM 1891 C C . LYS A 1 231 ? -3.396 16.978 39.319 1.00 57.47 231 LYS A C 1
ATOM 1893 O O . LYS A 1 231 ? -2.718 16.920 38.299 1.00 57.47 231 LYS A O 1
ATOM 1898 N N . VAL A 1 232 ? -2.885 16.773 40.536 1.00 57.53 232 VAL A N 1
ATOM 1899 C CA . VAL A 1 232 ? -1.464 16.446 40.753 1.00 57.53 232 VAL A CA 1
ATOM 1900 C C . VAL A 1 232 ? -1.105 15.095 40.134 1.00 57.53 232 VAL A C 1
ATOM 1902 O O . VAL A 1 232 ? -0.042 14.956 39.533 1.00 57.53 232 VAL A O 1
ATOM 1905 N N . LEU A 1 233 ? -1.998 14.108 40.212 1.00 58.28 233 LEU A N 1
ATOM 1906 C CA . LEU A 1 233 ? -1.771 12.788 39.621 1.00 58.28 233 LEU A CA 1
ATOM 1907 C C . LEU A 1 233 ? -1.803 12.842 38.078 1.00 58.28 233 LEU A C 1
ATOM 1909 O O . LEU A 1 233 ? -0.943 12.257 37.422 1.00 58.28 233 LEU A O 1
ATOM 1913 N N . LEU A 1 234 ? -2.729 13.600 37.485 1.00 58.00 234 LEU A N 1
ATOM 1914 C CA . LEU A 1 234 ? -2.822 13.787 36.034 1.00 58.00 234 LEU A CA 1
ATOM 1915 C C . LEU A 1 234 ? -1.646 14.612 35.488 1.00 58.00 234 LEU A C 1
ATOM 1917 O O . LEU A 1 234 ? -1.087 14.247 34.455 1.00 58.00 234 LEU A O 1
ATOM 1921 N N . ASP A 1 235 ? -1.216 15.666 36.189 1.00 60.62 235 ASP A N 1
ATOM 1922 C CA . ASP A 1 235 ? -0.053 16.487 35.814 1.00 60.62 235 ASP A CA 1
ATOM 1923 C C . ASP A 1 235 ? 1.244 15.659 35.817 1.00 60.62 235 ASP A C 1
ATOM 1925 O O . ASP A 1 235 ? 2.100 15.842 34.946 1.00 60.62 235 ASP A O 1
ATOM 1929 N N . ILE A 1 236 ? 1.370 14.692 36.739 1.00 59.75 236 ILE A N 1
ATOM 1930 C CA . ILE A 1 236 ? 2.488 13.741 36.752 1.00 59.75 236 ILE A CA 1
ATOM 1931 C C . ILE A 1 236 ? 2.472 12.861 35.499 1.00 59.75 236 ILE A C 1
ATOM 1933 O O . ILE A 1 236 ? 3.532 12.662 34.922 1.00 59.75 236 ILE A O 1
ATOM 1937 N N . PHE A 1 237 ? 1.323 12.349 35.045 1.00 61.22 237 PHE A N 1
ATOM 1938 C CA . PHE A 1 237 ? 1.248 11.360 33.952 1.00 61.22 237 PHE A CA 1
ATOM 1939 C C . PHE A 1 237 ? 1.000 11.929 32.543 1.00 61.22 237 PHE A C 1
ATOM 1941 O O . PHE A 1 237 ? 1.085 11.180 31.572 1.00 61.22 237 PHE A O 1
ATOM 1948 N N . THR A 1 238 ? 0.732 13.229 32.400 1.00 61.00 238 THR A N 1
ATOM 1949 C CA . THR A 1 238 ? 0.418 13.866 31.100 1.00 61.00 238 THR A CA 1
ATOM 1950 C C . THR A 1 238 ? 1.515 14.795 30.568 1.00 61.00 238 THR A C 1
ATOM 1952 O O . THR A 1 238 ? 1.380 15.354 29.480 1.00 61.00 238 THR A O 1
ATOM 1955 N N . SER A 1 239 ? 2.636 14.921 31.284 1.00 58.12 239 SER A N 1
ATOM 1956 C CA . SER A 1 239 ? 3.819 15.680 30.868 1.00 58.12 239 SER A CA 1
ATOM 1957 C C . SER A 1 239 ? 5.088 14.841 31.029 1.00 58.12 239 SER A C 1
ATOM 1959 O O . SER A 1 239 ? 5.229 14.081 31.981 1.00 58.12 239 SER A O 1
ATOM 1961 N N . ILE A 1 240 ? 6.048 14.995 30.111 1.00 55.28 240 ILE A N 1
ATOM 1962 C CA . ILE A 1 240 ? 7.339 14.284 30.157 1.00 55.28 240 ILE A CA 1
ATOM 1963 C C . ILE A 1 240 ? 8.251 14.839 31.271 1.00 55.28 240 ILE A C 1
ATOM 1965 O O . ILE A 1 240 ? 9.117 14.127 31.779 1.00 55.28 240 ILE A O 1
ATOM 1969 N N . ALA A 1 241 ? 8.061 16.092 31.703 1.00 59.41 241 ALA A N 1
ATOM 1970 C CA . ALA A 1 241 ? 8.958 16.744 32.664 1.00 59.41 241 ALA A CA 1
ATOM 1971 C C . ALA A 1 241 ? 8.978 16.085 34.071 1.00 59.41 241 ALA A C 1
ATOM 1973 O O . ALA A 1 241 ? 10.075 15.862 34.592 1.00 59.41 241 ALA A O 1
ATOM 1974 N N . PRO A 1 242 ? 7.837 15.693 34.680 1.00 58.00 242 PRO A N 1
ATOM 1975 C CA . PRO A 1 242 ? 7.820 14.907 35.920 1.00 58.00 242 PRO A CA 1
ATOM 1976 C C . PRO A 1 242 ? 8.442 13.511 35.781 1.00 58.00 242 PRO A C 1
ATOM 1978 O O . PRO A 1 242 ? 9.047 13.012 36.726 1.00 58.00 242 PRO A O 1
ATOM 1981 N N . TRP A 1 243 ? 8.347 12.883 34.604 1.00 64.50 243 TRP A N 1
ATOM 1982 C CA . TRP A 1 243 ? 8.885 11.536 34.369 1.00 64.50 243 TRP A CA 1
ATOM 1983 C C . TRP A 1 243 ? 10.407 11.563 34.324 1.00 64.50 243 TRP A C 1
ATOM 1985 O O . TRP A 1 243 ? 11.062 10.699 34.904 1.00 64.50 243 TRP A O 1
ATOM 1995 N N . VAL A 1 244 ? 10.977 12.592 33.691 1.00 58.12 244 VAL A N 1
ATOM 1996 C CA . VAL A 1 244 ? 12.420 12.868 33.705 1.00 58.12 244 VAL A CA 1
ATOM 1997 C C . VAL A 1 244 ? 12.916 13.146 35.134 1.00 58.12 244 VAL A C 1
ATOM 1999 O O . VAL A 1 244 ? 13.935 12.603 35.542 1.00 58.12 244 VAL A O 1
ATOM 2002 N N . GLN A 1 245 ? 12.178 13.913 35.943 1.00 56.16 245 GLN A N 1
ATOM 2003 C CA . GLN A 1 245 ? 12.501 14.144 37.363 1.00 56.16 245 GLN A CA 1
ATOM 2004 C C . GLN A 1 245 ? 12.465 12.857 38.216 1.00 56.16 245 GLN A C 1
ATOM 2006 O O . GLN A 1 245 ? 13.360 12.642 39.035 1.00 56.16 245 GLN A O 1
ATOM 2011 N N . LEU A 1 246 ? 11.471 11.985 38.007 1.00 57.56 246 LEU A N 1
ATOM 2012 C CA . LEU A 1 246 ? 11.322 10.696 38.702 1.00 57.56 246 LEU A CA 1
ATOM 2013 C C . LEU A 1 246 ? 12.403 9.680 38.302 1.00 57.56 246 LEU A C 1
ATOM 2015 O O . LEU A 1 246 ? 12.929 8.967 39.151 1.00 57.56 246 LEU A O 1
ATOM 2019 N N . SER A 1 247 ? 12.770 9.639 37.020 1.00 56.97 247 SER A N 1
ATOM 2020 C CA . SER A 1 247 ? 13.809 8.739 36.490 1.00 56.97 247 SER A CA 1
ATOM 2021 C C . SER A 1 247 ? 15.235 9.154 36.866 1.00 56.97 247 SER A C 1
ATOM 2023 O O . SER A 1 247 ? 16.126 8.307 36.892 1.00 56.97 247 SER A O 1
ATOM 2025 N N . LEU A 1 248 ? 15.451 10.423 37.225 1.00 61.53 248 LEU A N 1
ATOM 2026 C CA . LEU A 1 248 ? 16.724 10.920 37.759 1.00 61.53 248 LEU A CA 1
ATOM 2027 C C . LEU A 1 248 ? 16.911 10.622 39.262 1.00 61.53 248 LEU A C 1
ATOM 2029 O O . LEU A 1 248 ? 18.031 10.727 39.756 1.00 61.53 248 LEU A O 1
ATOM 2033 N N . HIS A 1 249 ? 15.863 10.205 39.986 1.00 52.06 249 HIS A N 1
ATOM 2034 C CA . HIS A 1 249 ? 15.922 9.862 41.416 1.00 52.06 249 HIS A CA 1
ATOM 2035 C C . HIS A 1 249 ? 16.051 8.350 41.666 1.00 52.06 249 HIS A C 1
ATOM 2037 O O . HIS A 1 249 ? 15.265 7.748 42.401 1.00 52.06 249 HIS A O 1
ATOM 2043 N N . ILE A 1 250 ? 17.101 7.723 41.127 1.00 44.41 250 ILE A N 1
ATOM 2044 C CA . ILE A 1 250 ? 17.575 6.448 41.683 1.00 44.41 250 ILE A CA 1
ATOM 2045 C C . ILE A 1 250 ? 18.411 6.767 42.927 1.00 44.41 250 ILE A C 1
ATOM 2047 O O . ILE A 1 250 ? 19.617 6.982 42.855 1.00 44.41 250 ILE A O 1
ATOM 2051 N N . GLY A 1 251 ? 17.724 6.782 44.073 1.00 49.97 251 GLY A N 1
ATOM 2052 C CA . GLY A 1 251 ? 18.313 6.580 45.395 1.00 49.97 251 GLY A CA 1
ATOM 2053 C C . GLY A 1 251 ? 18.543 7.827 46.245 1.00 49.97 251 GLY A C 1
ATOM 2054 O O . GLY A 1 251 ? 19.687 8.225 46.391 1.00 49.97 251 GLY A O 1
ATOM 2055 N N . VAL A 1 252 ? 17.497 8.344 46.906 1.00 37.22 252 VAL A N 1
ATOM 2056 C CA . VAL A 1 252 ? 17.541 8.806 48.313 1.00 37.22 252 VAL A CA 1
ATOM 2057 C C . VAL A 1 252 ? 16.139 8.631 48.925 1.00 37.22 252 VAL A C 1
ATOM 2059 O O . VAL A 1 252 ? 15.129 8.979 48.322 1.00 37.22 252 VAL A O 1
ATOM 2062 N N . THR A 1 253 ? 16.102 8.028 50.109 1.00 45.50 253 THR A N 1
ATOM 2063 C CA . THR A 1 253 ? 14.964 7.790 51.011 1.00 45.50 253 THR A CA 1
ATOM 2064 C C . THR A 1 253 ? 14.362 9.066 51.621 1.00 45.50 253 THR A C 1
ATOM 2066 O O . THR A 1 253 ? 15.110 9.979 51.947 1.00 45.50 253 THR A O 1
ATOM 2069 N N . GLU A 1 254 ? 13.044 9.023 51.894 1.00 42.56 254 GLU A N 1
ATOM 2070 C CA . GLU A 1 254 ? 12.207 9.995 52.645 1.00 42.56 254 GLU A CA 1
ATOM 2071 C C . GLU A 1 254 ? 11.986 11.353 51.931 1.00 42.56 254 GLU A C 1
ATOM 2073 O O . GLU A 1 254 ? 12.917 11.979 51.458 1.00 42.56 254 GLU A O 1
ATOM 2078 N N . VAL A 1 255 ? 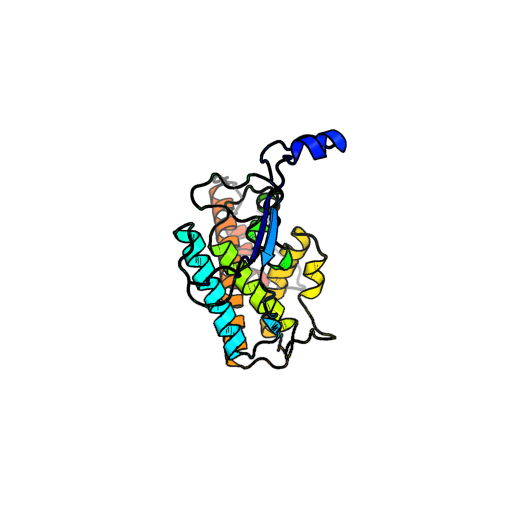10.784 11.917 51.761 1.00 42.53 255 VAL A N 1
ATOM 2079 C CA . VAL A 1 255 ? 9.642 12.070 52.672 1.00 42.53 255 VAL A CA 1
ATOM 2080 C C . VAL A 1 255 ? 8.372 12.280 51.827 1.00 42.53 255 VAL A C 1
ATOM 2082 O O . VAL A 1 255 ? 8.268 13.264 51.103 1.00 42.53 255 VAL A O 1
ATOM 2085 N N . LEU A 1 256 ? 7.358 11.430 51.991 1.00 32.22 256 LEU A N 1
ATOM 2086 C CA . LEU A 1 256 ? 5.958 11.801 51.755 1.00 32.22 256 LEU A CA 1
ATOM 2087 C C . LEU A 1 256 ? 5.186 11.414 53.015 1.00 32.22 256 LEU A C 1
ATOM 2089 O O . LEU A 1 256 ? 4.769 10.270 53.190 1.00 32.22 256 LEU A O 1
ATOM 2093 N N . ARG A 1 257 ? 5.062 12.367 53.945 1.00 36.22 257 ARG A N 1
ATOM 2094 C CA . ARG A 1 257 ? 4.085 12.267 55.030 1.00 36.22 257 ARG A CA 1
ATOM 2095 C C . ARG A 1 257 ? 2.734 12.696 54.480 1.00 36.22 257 ARG A C 1
ATOM 2097 O O . ARG A 1 257 ? 2.556 13.851 54.111 1.00 36.22 257 ARG A O 1
ATOM 2104 N N . VAL A 1 258 ? 1.819 11.738 54.456 1.00 33.62 258 VAL A N 1
ATOM 2105 C CA . VAL A 1 258 ? 0.380 11.954 54.327 1.00 33.62 258 VAL A CA 1
ATOM 2106 C C . VAL A 1 258 ? -0.112 12.635 55.608 1.00 33.62 258 VAL A C 1
ATOM 2108 O O . VAL A 1 258 ? 0.193 12.160 56.706 1.00 33.62 258 VAL A O 1
ATOM 2111 N N . VAL A 1 259 ? -0.856 13.730 55.459 1.00 36.88 259 VAL A N 1
ATOM 2112 C CA . VAL A 1 259 ? -1.840 14.209 56.442 1.00 36.88 259 VAL A CA 1
ATOM 2113 C C . VAL A 1 259 ? -3.175 14.277 55.726 1.00 36.88 259 VAL A C 1
ATOM 2115 O O . VAL A 1 259 ? -3.183 14.824 54.602 1.00 36.88 259 VAL A O 1
#

Foldseek 3Di:
DPQAFAFPDKDKDPDKPVVVCVVVVHDDDPDDIAIDMDTDGPDDDDLLLDAQVSSVQLLVQNLVQVVCCQPPVDGDDDDHNHDDDCSQPDHPPDPHDQAQSNPDQLQLFALVLLDPC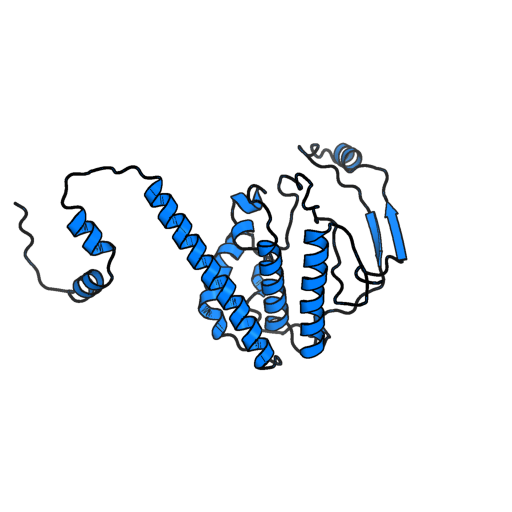NNGRNDDDDVVRVVSSSLSVLVQSQQQHANSDGDPDRRLSVVRNVDHSNVSSVVLLVCLVCVVVDDGPHHDPVSVVVSNVSSVVSNVVVVVVVVVVVVVVVVVPPDPDDPDPVVVVCVCVVDCVNVVVVVVPPDDDDDDDDD

pLDDT: mean 73.6, std 17.44, range [32.22, 96.0]

Radius of gyration: 25.15 Å; chains: 1; bounding box: 45×48×83 Å

Organism: NCBI:txid1314800

Secondary structure (DSSP, 8-state):
--SS--EEEEEE--S-HHHHHHHTTPPPPSS-----EEEEEPPPPPGGGS-HHHHHHHHHHHHHHHHHHHHHSS----SS------TT---TTS----STT----GGGS-TTTTSHHHHTT-SPP-HHHHHHHHHHHHHHHHHHEETTEE-SS--TTGGGGGS-HHHHHHHHHHHHHHGGG---TT--HHHHHHHHHHHHHHHHHHHHHHHHHHHHHHHTS-----SS-HHHHHHHHH-HHHHHHHHT--S--------